Protein AF-0000000072976676 (afdb_homodimer)

Sequence (230 aa):
MLIITGIIHSIAGEVYLLRPMFEQRGNRILEHKFGRSVLRAAWHLTSVMWVILAIILYAATFQPTNLAKVVFLSVGISFTAIGVFDLVASKGKHIGWPSLLLTGIFSLAALMWNTMLIITGIIHSIAGEVYLLRPMFEQRGNRILEHKFGRSVLRAAWHLTSVMWVILAIILYAATFQPTNLAKVVFLSVGISFTAIGVFDLVASKGKHIGWPSLLLTGIFSLAALMWNT

Structure (mmCIF, N/CA/C/O backbone):
data_AF-0000000072976676-model_v1
#
loop_
_entity.id
_entity.type
_entity.pdbx_description
1 polymer 'Uncharacterized protein'
#
loop_
_atom_site.group_PDB
_atom_site.id
_atom_site.type_symbol
_atom_site.label_atom_id
_atom_site.label_alt_id
_atom_site.label_comp_id
_atom_site.label_asym_id
_atom_site.label_entity_id
_atom_site.label_seq_id
_atom_site.pdbx_PDB_ins_code
_atom_site.Cartn_x
_atom_site.Cartn_y
_atom_site.Cartn_z
_atom_site.occupancy
_atom_site.B_iso_or_equiv
_atom_site.auth_seq_id
_atom_site.auth_comp_id
_atom_site.auth_asym_id
_atom_site.auth_atom_id
_atom_site.pdbx_PDB_model_num
ATOM 1 N N . MET A 1 1 ? -8.797 -3.25 -12.836 1 97.38 1 MET A N 1
ATOM 2 C CA . MET A 1 1 ? -9.453 -2.496 -11.773 1 97.38 1 MET A CA 1
ATOM 3 C C . MET A 1 1 ? -8.43 -1.876 -10.828 1 97.38 1 MET A C 1
ATOM 5 O O . MET A 1 1 ? -8.438 -0.666 -10.602 1 97.38 1 MET A O 1
ATOM 9 N N . LEU A 1 2 ? -7.445 -2.623 -10.398 1 98.56 2 LEU A N 1
ATOM 10 C CA . LEU A 1 2 ? -6.469 -2.135 -9.43 1 98.56 2 LEU A CA 1
ATOM 11 C C . LEU A 1 2 ? -5.527 -1.122 -10.07 1 98.56 2 LEU A C 1
ATOM 13 O O . LEU A 1 2 ? -5.078 -0.18 -9.414 1 98.56 2 LEU A O 1
ATOM 17 N N . ILE A 1 3 ? -5.258 -1.281 -11.367 1 98.62 3 ILE A N 1
ATOM 18 C CA . ILE A 1 3 ? -4.391 -0.331 -12.055 1 98.62 3 ILE A CA 1
ATOM 19 C C . ILE A 1 3 ? -5.086 1.027 -12.148 1 98.62 3 ILE A C 1
ATOM 21 O O . ILE A 1 3 ? -4.5 2.055 -11.789 1 98.62 3 ILE A O 1
ATOM 25 N N . ILE A 1 4 ? -6.32 1.068 -12.562 1 98.38 4 ILE A N 1
ATOM 26 C CA . ILE A 1 4 ? -7.086 2.305 -12.68 1 98.38 4 ILE A CA 1
ATOM 27 C C . ILE A 1 4 ? -7.266 2.938 -11.305 1 98.38 4 ILE A C 1
ATOM 29 O O . ILE A 1 4 ? -7.07 4.145 -11.133 1 98.38 4 ILE A O 1
ATOM 33 N N . THR A 1 5 ? -7.637 2.137 -10.312 1 98.44 5 THR A N 1
ATOM 34 C CA . THR A 1 5 ? -7.797 2.607 -8.945 1 98.44 5 THR A CA 1
ATOM 35 C C . THR A 1 5 ? -6.496 3.223 -8.43 1 98.44 5 THR A C 1
ATOM 37 O O . THR A 1 5 ? -6.516 4.262 -7.77 1 98.44 5 THR A O 1
ATOM 40 N N . GLY A 1 6 ? -5.402 2.535 -8.703 1 98.62 6 GLY A N 1
ATOM 41 C CA . GLY A 1 6 ? -4.109 3.049 -8.281 1 98.62 6 GLY A CA 1
ATOM 42 C C . GLY A 1 6 ? -3.762 4.383 -8.914 1 98.62 6 GLY A C 1
ATOM 43 O O . GLY A 1 6 ? -3.232 5.273 -8.242 1 98.62 6 GLY A O 1
ATOM 44 N N . ILE A 1 7 ? -4.02 4.516 -10.164 1 98.62 7 ILE A N 1
ATOM 45 C CA . ILE A 1 7 ? -3.74 5.758 -10.875 1 98.62 7 ILE A CA 1
ATOM 46 C C . ILE A 1 7 ? -4.586 6.891 -10.289 1 98.62 7 ILE A C 1
ATOM 48 O O . ILE A 1 7 ? -4.07 7.969 -9.984 1 98.62 7 ILE A O 1
ATOM 52 N N . ILE A 1 8 ? -5.852 6.688 -10.086 1 98.5 8 ILE A N 1
ATOM 53 C CA . ILE A 1 8 ? -6.754 7.691 -9.531 1 98.5 8 ILE A CA 1
ATOM 54 C C . ILE A 1 8 ? -6.336 8.031 -8.102 1 98.5 8 ILE A C 1
ATOM 56 O O . ILE A 1 8 ? -6.25 9.203 -7.734 1 98.5 8 ILE A O 1
ATOM 60 N N . HIS A 1 9 ? -6.082 7.043 -7.328 1 98.62 9 HIS A N 1
ATOM 61 C CA . HIS A 1 9 ? -5.652 7.246 -5.949 1 98.62 9 HIS A CA 1
ATOM 62 C C . HIS A 1 9 ? -4.398 8.109 -5.887 1 98.62 9 HIS A C 1
ATOM 64 O O . HIS A 1 9 ? -4.336 9.062 -5.105 1 98.62 9 HIS A O 1
ATOM 70 N N . SER A 1 10 ? -3.436 7.746 -6.762 1 98.81 10 SER A N 1
ATOM 71 C CA . SER A 1 10 ? -2.17 8.477 -6.766 1 98.81 10 SER A CA 1
ATOM 72 C C . SER A 1 10 ? -2.369 9.93 -7.184 1 98.81 10 SER A C 1
ATOM 74 O O . SER A 1 10 ? -1.928 10.844 -6.488 1 98.81 10 SER A O 1
ATOM 76 N N . ILE A 1 11 ? -3.051 10.164 -8.234 1 98.69 11 ILE A N 1
ATOM 77 C CA . ILE A 1 11 ? -3.195 11.5 -8.797 1 98.69 11 ILE A CA 1
ATOM 78 C C . ILE A 1 11 ? -4.16 12.32 -7.941 1 98.69 11 ILE A C 1
ATOM 80 O O . ILE A 1 11 ? -3.826 13.422 -7.504 1 98.69 11 ILE A O 1
ATOM 84 N N . ALA A 1 12 ? -5.379 11.852 -7.68 1 98.12 12 ALA A N 1
ATOM 85 C CA . ALA A 1 12 ? -6.383 12.578 -6.906 1 98.12 12 ALA A CA 1
ATOM 86 C C . ALA A 1 12 ? -5.895 12.852 -5.488 1 98.12 12 ALA A C 1
ATOM 88 O O . ALA A 1 12 ? -6.094 13.945 -4.953 1 98.12 12 ALA A O 1
ATOM 89 N N . GLY A 1 13 ? -5.289 11.852 -4.875 1 98.12 13 GLY A N 1
ATOM 90 C CA . GLY A 1 13 ? -4.758 12.047 -3.535 1 98.12 13 GLY A CA 1
ATOM 91 C C . GLY A 1 13 ? -3.662 13.102 -3.479 1 98.12 13 GLY A C 1
ATOM 92 O O . GLY A 1 13 ? -3.592 13.875 -2.525 1 98.12 13 GLY A O 1
ATOM 93 N N . GLU A 1 14 ? -2.771 13.07 -4.527 1 98.69 14 GLU A N 1
ATOM 94 C CA . GLU A 1 14 ? -1.727 14.086 -4.598 1 98.69 14 GLU A CA 1
ATOM 95 C C . GLU A 1 14 ? -2.324 15.484 -4.742 1 98.69 14 GLU A C 1
ATOM 97 O O . GLU A 1 14 ? -1.938 16.406 -4.027 1 98.69 14 GLU A O 1
ATOM 102 N N . VAL A 1 15 ? -3.293 15.656 -5.559 1 98.44 15 VAL A N 1
ATOM 103 C CA . VAL A 1 15 ? -3.807 16.953 -5.973 1 98.44 15 VAL A CA 1
ATOM 104 C C . VAL A 1 15 ? -4.785 17.484 -4.926 1 98.44 15 VAL A C 1
ATOM 106 O O . VAL A 1 15 ? -4.793 18.672 -4.617 1 98.44 15 VAL A O 1
ATOM 109 N N . TYR A 1 16 ? -5.574 16.656 -4.359 1 97.44 16 TYR A N 1
ATOM 110 C CA . TYR A 1 16 ? -6.688 17.156 -3.555 1 97.44 16 TYR A CA 1
ATOM 111 C C . TYR A 1 16 ? -6.426 16.938 -2.068 1 97.44 16 TYR A C 1
ATOM 113 O O . TYR A 1 16 ? -7.105 17.516 -1.22 1 97.44 16 TYR A O 1
ATOM 121 N N . LEU A 1 17 ? -5.469 16.203 -1.689 1 98.25 17 LEU A N 1
ATOM 122 C CA . LEU A 1 17 ? -5.242 15.891 -0.281 1 98.25 17 LEU A CA 1
ATOM 123 C C . LEU A 1 17 ? -3.844 16.312 0.153 1 98.25 17 LEU A C 1
ATOM 125 O O . LEU A 1 17 ? -3.695 17.188 1.022 1 98.25 17 LEU A O 1
ATOM 129 N N . LEU A 1 18 ? -2.812 15.844 -0.55 1 98.56 18 LEU A N 1
ATOM 130 C CA . LEU A 1 18 ? -1.449 16.031 -0.065 1 98.56 18 LEU A CA 1
ATOM 131 C C . LEU A 1 18 ? -0.964 17.453 -0.331 1 98.56 18 LEU A C 1
ATOM 133 O O . LEU A 1 18 ? -0.534 18.141 0.591 1 98.56 18 LEU A O 1
ATOM 137 N N . ARG A 1 19 ? -1.091 17.891 -1.521 1 98.38 19 ARG A N 1
ATOM 138 C CA . ARG A 1 19 ? -0.55 19.188 -1.88 1 98.38 19 ARG A CA 1
ATOM 139 C C . ARG A 1 19 ? -1.209 20.297 -1.064 1 98.38 19 ARG A C 1
ATOM 141 O O . ARG A 1 19 ? -0.523 21.094 -0.415 1 98.38 19 ARG A O 1
ATOM 148 N N . PRO A 1 20 ? -2.525 20.359 -1.021 1 97.62 20 PRO A N 1
ATOM 149 C CA . PRO A 1 20 ? -3.125 21.406 -0.186 1 97.62 20 PRO A CA 1
ATOM 150 C C . PRO A 1 20 ? -2.764 21.266 1.291 1 97.62 20 PRO A C 1
ATOM 152 O O . PRO A 1 20 ? -2.623 22.266 1.997 1 97.62 20 PRO A O 1
ATOM 155 N N . MET A 1 21 ? -2.605 20.078 1.729 1 97.69 21 MET A N 1
ATOM 156 C CA . MET A 1 21 ? -2.215 19.812 3.113 1 97.69 21 MET A CA 1
ATOM 157 C C . MET A 1 21 ? -0.811 20.344 3.387 1 97.69 21 MET A C 1
ATOM 159 O O . MET A 1 21 ? -0.575 21 4.406 1 97.69 21 MET A O 1
ATOM 163 N N . PHE A 1 22 ? 0.124 20.156 2.475 1 97.69 22 PHE A N 1
ATOM 164 C CA . PHE A 1 22 ? 1.527 20.5 2.654 1 97.69 22 PHE A CA 1
ATOM 165 C C . PHE A 1 22 ? 1.729 22 2.51 1 97.69 22 PHE A C 1
ATOM 167 O O . PHE A 1 22 ? 2.744 22.547 2.955 1 97.69 22 PHE A O 1
ATOM 174 N N . GLU A 1 23 ? 0.828 22.656 1.93 1 95.94 23 GLU A N 1
ATOM 175 C CA . GLU A 1 23 ? 0.948 24.094 1.679 1 95.94 23 GLU A CA 1
ATOM 176 C C . GLU A 1 23 ? 0.567 24.906 2.914 1 95.94 23 GLU A C 1
ATOM 178 O O . GLU A 1 23 ? 0.879 26.094 3.004 1 95.94 23 GLU A O 1
ATOM 183 N N . GLN A 1 24 ? 0.05 24.328 3.805 1 94.12 24 GLN A N 1
ATOM 184 C CA . GLN A 1 24 ? -0.369 25.047 5.008 1 94.12 24 GLN A CA 1
ATOM 185 C C . GLN A 1 24 ? 0.737 25.047 6.059 1 94.12 24 GLN A C 1
ATOM 187 O O . GLN A 1 24 ? 1.547 24.125 6.117 1 94.12 24 GLN A O 1
ATOM 192 N N . ARG A 1 25 ? 0.718 26.109 6.875 1 91.69 25 ARG A N 1
ATOM 193 C CA . ARG A 1 25 ? 1.722 26.25 7.926 1 91.69 25 ARG A CA 1
ATOM 194 C C . ARG A 1 25 ? 1.115 26 9.305 1 91.69 25 ARG A C 1
ATOM 196 O O . ARG A 1 25 ? -0.096 25.797 9.422 1 91.69 25 AR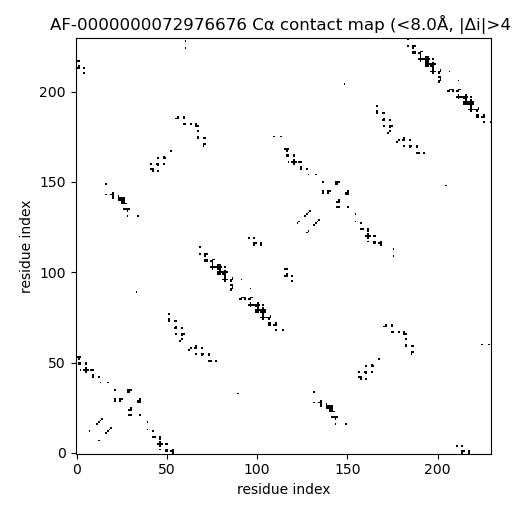G A O 1
ATOM 203 N N . GLY A 1 26 ? 2.016 25.656 10.273 1 92.19 26 GLY A N 1
ATOM 204 C CA . GLY A 1 26 ? 1.553 25.547 11.648 1 92.19 26 GLY A CA 1
ATOM 205 C C . GLY A 1 26 ? 1.58 24.125 12.172 1 92.19 26 GLY A C 1
ATOM 206 O O . GLY A 1 26 ? 1.313 23.891 13.359 1 92.19 26 GLY A O 1
ATOM 207 N N . ASN A 1 27 ? 1.822 23.188 11.352 1 94.12 27 ASN A N 1
ATOM 208 C CA . ASN A 1 27 ? 1.974 21.797 11.758 1 94.12 27 ASN A CA 1
ATOM 209 C C . ASN A 1 27 ? 3.439 21.375 11.781 1 94.12 27 ASN A C 1
ATOM 211 O O . ASN A 1 27 ? 4.098 21.344 10.742 1 94.12 27 ASN A O 1
ATOM 215 N N . ARG A 1 28 ? 3.908 21.109 12.953 1 94.56 28 ARG A N 1
ATOM 216 C CA . ARG A 1 28 ? 5.332 20.875 13.164 1 94.56 28 ARG A CA 1
ATOM 217 C C . ARG A 1 28 ? 5.824 19.703 12.328 1 94.56 28 ARG A C 1
ATOM 219 O O . ARG A 1 28 ? 6.945 19.734 11.812 1 94.56 28 ARG A O 1
ATOM 226 N N . ILE A 1 29 ? 5.074 18.656 12.195 1 95.69 29 ILE A N 1
ATOM 227 C CA . ILE A 1 29 ? 5.441 17.484 11.406 1 95.69 29 ILE A CA 1
ATOM 228 C C . ILE A 1 29 ? 5.555 17.875 9.93 1 95.69 29 ILE A C 1
ATOM 230 O O . ILE A 1 29 ? 6.535 17.531 9.266 1 95.69 29 ILE A O 1
ATOM 234 N N . LEU A 1 30 ? 4.59 18.641 9.461 1 96.44 30 LEU A N 1
ATOM 235 C CA . LEU A 1 30 ? 4.48 18.984 8.047 1 96.44 30 LEU A CA 1
ATOM 236 C C . LEU A 1 30 ? 5.406 20.141 7.688 1 96.44 30 LEU A C 1
ATOM 238 O O . LEU A 1 30 ? 5.605 20.438 6.508 1 96.44 30 LEU A O 1
ATOM 242 N N . GLU A 1 31 ? 5.969 20.766 8.609 1 96.38 31 GLU A N 1
ATOM 243 C CA . GLU A 1 31 ? 6.941 21.812 8.336 1 96.38 31 GLU A CA 1
ATOM 244 C C . GLU A 1 31 ? 8.297 21.234 7.945 1 96.38 31 GLU A C 1
ATOM 246 O O . GLU A 1 31 ? 9.109 21.906 7.316 1 96.38 31 GLU A O 1
ATOM 251 N N . HIS A 1 32 ? 8.477 20.078 8.406 1 95.56 32 HIS A N 1
ATOM 252 C CA . HIS A 1 32 ? 9.727 19.406 8.055 1 95.56 32 HIS A CA 1
ATOM 253 C C . HIS A 1 32 ? 9.594 18.641 6.746 1 95.56 32 HIS A C 1
ATOM 255 O O . HIS A 1 32 ? 8.633 17.891 6.559 1 95.56 32 HIS A O 1
ATOM 261 N N . LYS A 1 33 ? 10.586 18.828 5.887 1 95.94 33 LYS A N 1
ATOM 262 C CA . LYS A 1 33 ? 10.57 18.203 4.57 1 95.94 33 LYS A CA 1
ATOM 263 C C . LYS A 1 33 ? 10.5 16.672 4.688 1 95.94 33 LYS A C 1
ATOM 265 O O . LYS A 1 33 ? 9.844 16.016 3.885 1 95.94 33 LYS A O 1
ATOM 270 N N . PHE A 1 34 ? 11.141 16.109 5.691 1 96.94 34 PHE A N 1
ATOM 271 C CA . PHE A 1 34 ? 11.203 14.664 5.855 1 96.94 34 PHE A CA 1
ATOM 272 C C . PHE A 1 34 ? 9.812 14.086 6.105 1 96.94 34 PHE A C 1
ATOM 274 O O . PHE A 1 34 ? 9.43 13.086 5.492 1 96.94 34 PHE A O 1
ATOM 281 N N . GLY A 1 35 ? 9.086 14.672 6.973 1 96.56 35 GLY A N 1
ATOM 282 C CA . GLY A 1 35 ? 7.73 14.211 7.246 1 96.56 35 GLY A CA 1
ATOM 283 C C . GLY A 1 35 ? 6.836 14.242 6.023 1 96.56 35 GLY A C 1
ATOM 284 O O . GLY A 1 35 ? 6.102 13.281 5.766 1 96.56 35 GLY A O 1
ATOM 285 N N . ARG A 1 36 ? 6.953 15.258 5.27 1 97.44 36 ARG A N 1
ATOM 286 C CA . ARG A 1 36 ? 6.168 15.375 4.047 1 97.44 36 ARG A CA 1
ATOM 287 C C . ARG A 1 36 ? 6.555 14.297 3.041 1 97.44 36 ARG A C 1
ATOM 289 O O . ARG A 1 36 ? 5.688 13.688 2.408 1 97.44 36 ARG A O 1
ATOM 296 N N . SER A 1 37 ? 7.812 14.102 2.926 1 97.5 37 SER A N 1
ATOM 297 C CA . SER A 1 37 ? 8.312 13.133 1.955 1 97.5 37 SER A CA 1
ATOM 298 C C . SER A 1 37 ? 7.871 11.719 2.307 1 97.5 37 SER A C 1
ATOM 300 O O . SER A 1 37 ? 7.508 10.938 1.425 1 97.5 37 SER A O 1
ATOM 302 N N . VAL A 1 38 ? 7.949 11.383 3.562 1 97.94 38 VAL A N 1
ATOM 303 C CA . VAL A 1 38 ? 7.547 10.055 4.016 1 97.94 38 VAL A CA 1
ATOM 304 C C . VAL A 1 38 ? 6.059 9.852 3.756 1 97.94 38 VAL A C 1
ATOM 306 O O . VAL A 1 38 ? 5.648 8.812 3.229 1 97.94 38 VAL A O 1
ATOM 309 N N . LEU A 1 39 ? 5.266 10.844 4.086 1 98.31 39 LEU A N 1
ATOM 310 C CA . LEU A 1 39 ? 3.824 10.758 3.869 1 98.31 39 LEU A CA 1
ATOM 311 C C . LEU A 1 39 ? 3.508 10.625 2.383 1 98.31 39 LEU A C 1
ATOM 313 O O . LEU A 1 39 ? 2.689 9.789 1.991 1 98.31 39 LEU A O 1
ATOM 317 N N . ARG A 1 40 ? 4.137 11.438 1.628 1 98.5 40 ARG A N 1
ATOM 318 C CA . ARG A 1 40 ? 3.916 11.406 0.185 1 98.5 40 ARG A CA 1
ATOM 319 C C . ARG A 1 40 ? 4.332 10.07 -0.409 1 98.5 40 ARG A C 1
ATOM 321 O O . ARG A 1 40 ? 3.6 9.484 -1.211 1 98.5 40 ARG A O 1
ATOM 328 N N . ALA A 1 41 ? 5.488 9.594 -0.036 1 98.38 41 ALA A N 1
ATOM 329 C CA . ALA A 1 41 ? 5.988 8.32 -0.54 1 98.38 41 ALA A CA 1
ATOM 330 C C . ALA A 1 41 ? 5.051 7.176 -0.158 1 98.38 41 ALA A C 1
ATOM 332 O O . ALA A 1 41 ? 4.738 6.316 -0.987 1 98.38 41 ALA A O 1
ATOM 333 N N . ALA A 1 42 ? 4.582 7.148 1.062 1 98.25 42 ALA A N 1
ATOM 334 C CA . ALA A 1 42 ? 3.686 6.09 1.514 1 98.25 42 ALA A CA 1
ATOM 335 C C . ALA A 1 42 ? 2.373 6.113 0.736 1 98.25 42 ALA A C 1
ATOM 337 O O . ALA A 1 42 ? 1.81 5.062 0.423 1 98.25 42 ALA A O 1
ATOM 338 N N . TRP A 1 43 ? 1.891 7.285 0.496 1 98.62 43 TRP A N 1
ATOM 339 C CA . TRP A 1 43 ? 0.66 7.434 -0.274 1 98.62 43 TRP A CA 1
ATOM 340 C C . TRP A 1 43 ? 0.799 6.789 -1.65 1 98.62 43 TRP A C 1
ATOM 342 O O . TRP A 1 43 ? -0.051 5.996 -2.062 1 98.62 43 TRP A O 1
ATOM 352 N N . HIS A 1 44 ? 1.828 7.059 -2.359 1 98.75 44 HIS A N 1
ATOM 353 C CA . HIS A 1 44 ? 2.027 6.555 -3.715 1 98.75 44 HIS A CA 1
ATOM 354 C C . HIS A 1 44 ? 2.441 5.086 -3.703 1 98.75 44 HIS A C 1
ATOM 356 O O . HIS A 1 44 ? 2.119 4.34 -4.629 1 98.75 44 HIS A O 1
ATOM 362 N N . LEU A 1 45 ? 3.121 4.73 -2.674 1 98.69 45 LEU A N 1
ATOM 363 C CA . LEU A 1 45 ? 3.539 3.338 -2.539 1 98.69 45 LEU A CA 1
ATOM 364 C C . LEU A 1 45 ? 2.332 2.408 -2.518 1 98.69 45 LEU A C 1
ATOM 366 O O . LEU A 1 45 ? 2.379 1.309 -3.072 1 98.69 45 LEU A O 1
ATOM 370 N N . THR A 1 46 ? 1.256 2.826 -1.869 1 98.31 46 THR A N 1
ATOM 371 C CA . THR A 1 46 ? 0.027 2.039 -1.87 1 98.31 46 THR A CA 1
ATOM 372 C C . THR A 1 46 ? -0.426 1.746 -3.299 1 98.31 46 THR A C 1
ATOM 374 O O . THR A 1 46 ? -0.783 0.611 -3.621 1 98.31 46 THR A O 1
ATOM 377 N N . SER A 1 47 ? -0.367 2.664 -4.184 1 98.69 47 SER A N 1
ATOM 378 C CA . SER A 1 47 ? -0.736 2.484 -5.582 1 98.69 47 SER A CA 1
ATOM 379 C C . SER A 1 47 ?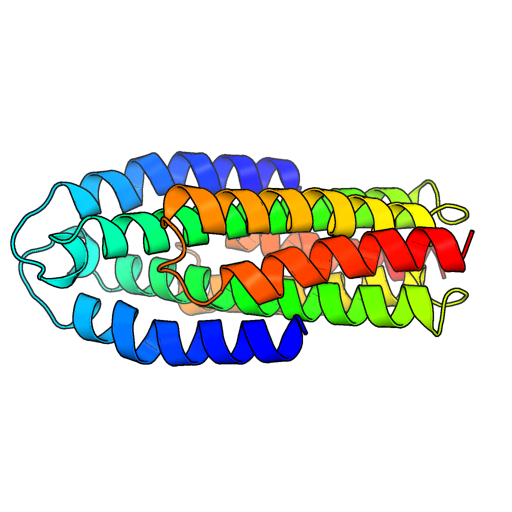 0.211 1.518 -6.285 1 98.69 47 SER A C 1
ATOM 381 O O . SER A 1 47 ? -0.223 0.69 -7.09 1 98.69 47 SER A O 1
ATOM 383 N N . VAL A 1 48 ? 1.456 1.623 -5.988 1 98.75 48 VAL A N 1
ATOM 384 C CA . VAL A 1 48 ? 2.443 0.728 -6.586 1 98.75 48 VAL A CA 1
ATOM 385 C C . VAL A 1 48 ? 2.15 -0.712 -6.168 1 98.75 48 VAL A C 1
ATOM 387 O O . VAL A 1 48 ? 2.238 -1.631 -6.988 1 98.75 48 VAL A O 1
ATOM 390 N N . MET A 1 49 ? 1.774 -0.893 -4.887 1 98.81 49 MET A N 1
ATOM 391 C CA . MET A 1 49 ? 1.435 -2.229 -4.406 1 98.81 49 MET A CA 1
ATOM 392 C C . MET A 1 49 ? 0.24 -2.793 -5.168 1 98.81 49 MET A C 1
ATOM 394 O O . MET A 1 49 ? 0.194 -3.99 -5.457 1 98.81 49 MET A O 1
ATOM 398 N N . TRP A 1 50 ? -0.711 -1.942 -5.461 1 98.88 50 TRP A N 1
ATOM 399 C CA . TRP A 1 50 ? -1.89 -2.395 -6.191 1 98.88 50 TRP A CA 1
ATOM 400 C C . TRP A 1 50 ? -1.525 -2.797 -7.617 1 98.88 50 TRP A C 1
ATOM 402 O O . TRP A 1 50 ? -2.1 -3.738 -8.172 1 98.88 50 TRP A O 1
ATOM 412 N N . VAL A 1 51 ? -0.574 -2.1 -8.203 1 98.81 51 VAL A N 1
ATOM 413 C CA . VAL A 1 51 ? -0.105 -2.473 -9.539 1 98.81 51 VAL A CA 1
ATOM 414 C C . VAL A 1 51 ? 0.586 -3.832 -9.477 1 98.81 51 VAL A C 1
ATOM 416 O O . VAL A 1 51 ? 0.379 -4.68 -10.352 1 98.81 51 VAL A O 1
ATOM 419 N N . ILE A 1 52 ? 1.416 -4.051 -8.469 1 98.94 52 ILE A N 1
ATOM 420 C CA . ILE A 1 52 ? 2.1 -5.328 -8.305 1 98.94 52 ILE A CA 1
ATOM 421 C C . ILE A 1 52 ? 1.07 -6.445 -8.156 1 98.94 52 ILE A C 1
ATOM 423 O O . ILE A 1 52 ? 1.184 -7.492 -8.797 1 98.94 52 ILE A O 1
ATOM 427 N N . LEU A 1 53 ? 0.034 -6.219 -7.379 1 98.94 53 LEU A N 1
ATOM 428 C CA . LEU A 1 53 ? -0.998 -7.23 -7.184 1 98.94 53 LEU A CA 1
ATOM 429 C C . LEU A 1 53 ? -1.773 -7.473 -8.477 1 98.94 53 LEU A C 1
ATOM 431 O O . LEU A 1 53 ? -2.184 -8.602 -8.758 1 98.94 53 LEU A O 1
ATOM 435 N N . ALA A 1 54 ? -1.999 -6.414 -9.242 1 98.88 54 ALA A N 1
ATOM 436 C CA . ALA A 1 54 ? -2.684 -6.57 -10.523 1 98.88 54 ALA A CA 1
ATOM 437 C C . ALA A 1 54 ? -1.883 -7.465 -11.469 1 98.88 54 ALA A C 1
ATOM 439 O O . ALA A 1 54 ? -2.451 -8.305 -12.164 1 98.88 54 ALA A O 1
ATOM 440 N N . ILE A 1 55 ? -0.605 -7.262 -11.523 1 98.88 55 ILE A N 1
ATOM 441 C CA . ILE A 1 55 ? 0.278 -8.07 -12.359 1 98.88 55 ILE A CA 1
ATOM 442 C C . ILE A 1 55 ? 0.218 -9.531 -11.914 1 98.88 55 ILE A C 1
ATOM 444 O O . ILE A 1 55 ? 0.105 -10.43 -12.75 1 98.88 55 ILE A O 1
ATOM 448 N N . ILE A 1 56 ? 0.223 -9.734 -10.664 1 98.88 56 ILE A N 1
ATOM 449 C CA . ILE A 1 56 ? 0.2 -11.086 -10.109 1 98.88 56 ILE A CA 1
ATOM 450 C C . ILE A 1 56 ? -1.153 -11.734 -10.391 1 98.88 56 ILE A C 1
ATOM 452 O O . ILE A 1 56 ? -1.219 -12.898 -10.789 1 98.88 56 ILE A O 1
ATOM 456 N N . LEU A 1 57 ? -2.227 -11.016 -10.242 1 98.81 57 LEU A N 1
ATOM 457 C CA . LEU A 1 57 ? -3.559 -11.531 -10.523 1 98.81 57 LEU A CA 1
ATOM 458 C C . LEU A 1 57 ? -3.693 -11.898 -12 1 98.81 57 LEU A C 1
ATOM 460 O O . LEU A 1 57 ? -4.309 -12.906 -12.344 1 98.81 57 LEU A O 1
ATOM 464 N N . TYR A 1 58 ? -3.174 -11.055 -12.82 1 98.25 58 TYR A N 1
ATOM 465 C CA . TYR A 1 58 ? -3.199 -11.336 -14.25 1 98.25 58 TYR A CA 1
ATOM 466 C C . TYR A 1 58 ? -2.5 -12.656 -14.555 1 98.25 58 TYR A C 1
ATOM 468 O O . TYR A 1 58 ? -3.029 -13.484 -15.297 1 98.25 58 TYR A O 1
ATOM 476 N N . ALA A 1 59 ? -1.365 -12.852 -14.031 1 98.31 59 ALA A N 1
ATOM 477 C CA . ALA A 1 59 ? -0.613 -14.078 -14.266 1 98.31 59 ALA A CA 1
ATOM 478 C C . ALA A 1 59 ? -1.35 -15.289 -13.688 1 98.31 59 ALA A C 1
ATOM 480 O O . ALA A 1 59 ? -1.352 -16.359 -14.289 1 98.31 59 ALA A O 1
ATOM 481 N N . ALA A 1 60 ? -1.939 -15.141 -12.539 1 98.06 60 ALA A N 1
ATOM 482 C CA . ALA A 1 60 ? -2.686 -16.234 -11.922 1 98.06 60 ALA A CA 1
ATOM 483 C C . ALA A 1 60 ? -3.82 -16.703 -12.828 1 98.06 60 ALA A C 1
ATOM 485 O O . ALA A 1 60 ? -4.148 -17.891 -12.867 1 98.06 60 ALA A O 1
ATOM 486 N N . THR A 1 61 ? -4.359 -15.797 -13.531 1 96.44 61 THR A N 1
ATOM 487 C CA . THR A 1 61 ? -5.523 -16.094 -14.359 1 96.44 61 THR A CA 1
ATOM 488 C C . THR A 1 61 ? -5.094 -16.609 -15.727 1 96.44 61 THR A C 1
ATOM 490 O O . THR A 1 61 ? -5.648 -17.578 -16.234 1 96.44 61 THR A O 1
ATOM 493 N N . PHE A 1 62 ? -4.055 -16.016 -16.312 1 96.31 62 PHE A N 1
ATOM 494 C CA . PHE A 1 62 ? -3.846 -16.234 -17.734 1 96.31 62 PHE A CA 1
ATOM 495 C C . PHE A 1 62 ? -2.535 -16.969 -17.984 1 96.31 62 PHE A C 1
ATOM 497 O O . PHE A 1 62 ? -2.314 -17.5 -19.078 1 96.31 62 PHE A O 1
ATOM 504 N N . GLN A 1 63 ? -1.667 -16.984 -17.031 1 96.88 63 GLN A N 1
ATOM 505 C CA . GLN A 1 63 ? -0.365 -17.625 -17.188 1 96.88 63 GLN A CA 1
ATOM 506 C C . GLN A 1 63 ? 0.011 -18.391 -15.93 1 96.88 63 GLN A C 1
ATOM 508 O O . GLN A 1 63 ? 1.097 -18.203 -15.375 1 96.88 63 GLN A O 1
ATOM 513 N N . PRO A 1 64 ? -0.819 -19.344 -15.5 1 94.44 64 PRO A N 1
ATOM 514 C CA . PRO A 1 64 ? -0.59 -20.031 -14.227 1 94.44 64 PRO A CA 1
ATOM 515 C C . PRO A 1 64 ? 0.726 -20.797 -14.203 1 94.44 64 PRO A C 1
ATOM 517 O O . PRO A 1 64 ? 1.331 -20.969 -13.141 1 94.44 64 PRO A O 1
ATOM 520 N N . THR A 1 65 ? 1.238 -21.297 -15.336 1 95 65 THR A N 1
ATOM 521 C CA . THR A 1 65 ? 2.471 -22.078 -15.375 1 95 65 THR A CA 1
ATOM 522 C C . THR A 1 65 ? 3.678 -21.203 -15.055 1 95 65 THR A C 1
ATOM 524 O O . THR A 1 65 ? 4.711 -21.688 -14.602 1 95 65 THR A O 1
ATOM 527 N N . ASN A 1 66 ? 3.527 -19.844 -15.242 1 97 66 ASN A N 1
ATOM 528 C CA . ASN A 1 66 ? 4.613 -18.906 -15.008 1 97 66 ASN A CA 1
ATOM 529 C C . ASN A 1 66 ? 4.363 -18.062 -13.766 1 97 66 ASN A C 1
ATOM 531 O O . ASN A 1 66 ? 5.074 -17.078 -13.516 1 97 66 ASN A O 1
ATOM 535 N N . LEU A 1 67 ? 3.406 -18.422 -12.984 1 98.31 67 LEU A N 1
ATOM 536 C CA . LEU A 1 67 ? 2.934 -17.562 -11.914 1 98.31 67 LEU A CA 1
ATOM 537 C C . LEU A 1 67 ? 4.027 -17.328 -10.875 1 98.31 67 LEU A C 1
ATOM 539 O O . LEU A 1 67 ? 4.258 -16.203 -10.445 1 98.31 67 LEU A O 1
ATOM 543 N N . ALA A 1 68 ? 4.676 -18.375 -10.453 1 98.38 68 ALA A N 1
ATOM 544 C CA . ALA A 1 68 ? 5.73 -18.219 -9.461 1 98.38 68 ALA A CA 1
ATOM 545 C C . ALA A 1 68 ? 6.816 -17.266 -9.953 1 98.38 68 ALA A C 1
ATOM 547 O O . ALA A 1 68 ? 7.273 -16.391 -9.219 1 98.38 68 ALA A O 1
ATOM 548 N N . LYS A 1 69 ? 7.203 -17.453 -11.195 1 98.31 69 LYS A N 1
ATOM 549 C CA . LYS A 1 69 ? 8.203 -16.578 -11.805 1 98.31 69 LYS A CA 1
ATOM 550 C C . LYS A 1 69 ? 7.73 -15.117 -11.797 1 98.31 69 LYS A C 1
ATOM 552 O O . LYS A 1 69 ? 8.5 -14.219 -11.461 1 98.31 69 LYS A O 1
ATOM 557 N N . VAL A 1 70 ? 6.496 -14.875 -12.133 1 98.62 70 VAL A N 1
ATOM 558 C CA . VAL A 1 70 ? 5.926 -13.531 -12.188 1 98.62 70 VAL A CA 1
ATOM 559 C C . VAL A 1 70 ? 5.902 -12.93 -10.781 1 98.62 70 VAL A C 1
ATOM 561 O O . VAL A 1 70 ? 6.215 -11.75 -10.602 1 98.62 70 VAL A O 1
ATOM 564 N N . VAL A 1 71 ? 5.562 -13.703 -9.758 1 98.88 71 VAL A N 1
ATOM 565 C CA . VAL A 1 71 ? 5.539 -13.227 -8.375 1 98.88 71 VAL A CA 1
ATOM 566 C C . VAL A 1 71 ? 6.938 -12.773 -7.965 1 98.88 71 VAL A C 1
ATOM 568 O O . VAL A 1 71 ? 7.125 -11.648 -7.504 1 98.88 71 VAL A O 1
ATOM 571 N N . PHE A 1 72 ? 7.922 -13.617 -8.164 1 98.88 72 PHE A N 1
ATOM 572 C CA . PHE A 1 72 ? 9.281 -13.305 -7.73 1 98.88 72 PHE A CA 1
ATOM 573 C C . PHE A 1 72 ? 9.82 -12.094 -8.492 1 98.88 72 PHE A C 1
ATOM 575 O O . PHE A 1 72 ? 10.445 -11.211 -7.898 1 98.88 72 PHE A O 1
ATOM 582 N N . LEU A 1 73 ? 9.562 -12.039 -9.773 1 98.75 73 LEU A N 1
ATOM 583 C CA . LEU A 1 73 ? 10.102 -10.961 -10.602 1 98.75 73 LEU A CA 1
ATOM 584 C C . LEU A 1 73 ? 9.43 -9.633 -10.273 1 98.75 73 LEU A C 1
ATOM 586 O O . LEU A 1 73 ? 10.102 -8.609 -10.148 1 98.75 73 LEU A O 1
ATOM 590 N N . SER A 1 74 ? 8.094 -9.586 -10.148 1 98.81 74 SER A N 1
ATOM 591 C CA . SER A 1 74 ? 7.371 -8.336 -9.906 1 98.81 74 SER A CA 1
ATOM 592 C C . SER A 1 74 ? 7.699 -7.773 -8.523 1 98.81 74 SER A C 1
ATOM 594 O O . SER A 1 74 ? 7.965 -6.578 -8.383 1 98.81 74 SER A O 1
ATOM 596 N N . VAL A 1 75 ? 7.707 -8.641 -7.5 1 98.88 75 VAL A N 1
ATOM 597 C CA . VAL A 1 75 ? 8.086 -8.188 -6.164 1 98.88 75 VAL A CA 1
ATOM 598 C C . VAL A 1 75 ? 9.562 -7.824 -6.141 1 98.88 75 VAL A C 1
ATOM 600 O O . VAL A 1 75 ? 9.945 -6.797 -5.574 1 98.88 75 VAL A O 1
ATOM 603 N N . GLY A 1 76 ? 10.367 -8.664 -6.738 1 98.81 76 GLY A N 1
ATOM 604 C CA . GLY A 1 76 ? 11.805 -8.445 -6.734 1 98.81 76 GLY A CA 1
ATOM 605 C C . GLY A 1 76 ? 12.203 -7.113 -7.348 1 98.81 76 GLY A C 1
ATOM 606 O O . GLY A 1 76 ? 12.898 -6.32 -6.715 1 98.81 76 GLY A O 1
ATOM 607 N N . ILE A 1 77 ? 11.773 -6.832 -8.531 1 98.81 77 ILE A N 1
ATOM 608 C CA . ILE A 1 77 ? 12.148 -5.613 -9.242 1 98.81 77 ILE A CA 1
ATOM 609 C C . ILE A 1 77 ? 11.57 -4.398 -8.516 1 98.81 77 ILE A C 1
ATOM 611 O O . ILE A 1 77 ? 12.273 -3.418 -8.273 1 98.81 77 ILE A O 1
ATOM 615 N N . SER A 1 78 ? 10.359 -4.434 -8.156 1 98.94 78 SER A N 1
ATOM 616 C CA . SER A 1 78 ? 9.703 -3.279 -7.559 1 98.94 78 SER A CA 1
ATOM 617 C C . SER A 1 78 ? 10.297 -2.943 -6.195 1 98.94 78 SER A C 1
ATOM 619 O O . SER A 1 78 ? 10.602 -1.782 -5.918 1 98.94 78 SER A O 1
ATOM 621 N N . PHE A 1 79 ? 10.523 -3.971 -5.363 1 98.94 79 PHE A N 1
ATOM 622 C CA . PHE A 1 79 ? 11.008 -3.686 -4.02 1 98.94 79 PHE A CA 1
ATOM 623 C C . PHE A 1 79 ? 12.484 -3.312 -4.051 1 98.94 79 PHE A C 1
ATOM 625 O O . PHE A 1 79 ? 12.953 -2.551 -3.201 1 98.94 79 PHE A O 1
ATOM 632 N N . THR A 1 80 ? 13.25 -3.832 -4.996 1 98.94 80 THR A N 1
ATOM 633 C CA . THR A 1 80 ? 14.609 -3.33 -5.18 1 98.94 80 THR A CA 1
ATOM 634 C C . THR A 1 80 ? 14.594 -1.848 -5.535 1 98.94 80 THR A C 1
ATOM 636 O O . THR A 1 80 ? 15.305 -1.048 -4.922 1 98.94 80 THR A O 1
ATOM 639 N N . ALA A 1 81 ? 13.758 -1.443 -6.504 1 98.88 81 ALA A N 1
ATOM 640 C CA . ALA A 1 81 ? 13.648 -0.044 -6.906 1 98.88 81 ALA A CA 1
ATOM 641 C C . ALA A 1 81 ? 13.148 0.821 -5.75 1 98.88 81 ALA A C 1
ATOM 643 O O . ALA A 1 81 ? 13.672 1.913 -5.516 1 98.88 81 ALA A O 1
ATOM 644 N N . ILE A 1 82 ? 12.203 0.374 -5.02 1 98.88 82 ILE A N 1
ATOM 645 C CA . ILE A 1 82 ? 11.617 1.1 -3.896 1 98.88 82 ILE A CA 1
ATOM 646 C C . ILE A 1 82 ? 12.672 1.285 -2.803 1 98.88 82 ILE A C 1
ATOM 648 O O . ILE A 1 82 ? 12.789 2.369 -2.23 1 98.88 82 ILE A O 1
ATOM 652 N N . GLY A 1 83 ? 13.352 0.164 -2.484 1 98.81 83 GLY A N 1
ATOM 653 C CA . GLY A 1 83 ? 14.398 0.251 -1.485 1 98.81 83 GLY A CA 1
ATOM 654 C C . GLY A 1 83 ? 15.5 1.225 -1.861 1 98.81 83 GLY A C 1
ATOM 655 O O . GLY A 1 83 ? 15.953 2.01 -1.026 1 98.81 83 GLY A O 1
ATOM 656 N N . VAL A 1 84 ? 15.93 1.188 -3.119 1 98.88 84 VAL A N 1
ATOM 657 C CA . VAL A 1 84 ? 16.953 2.107 -3.605 1 98.88 84 VAL A CA 1
ATOM 658 C C . VAL A 1 84 ? 16.422 3.539 -3.562 1 98.88 84 VAL A C 1
ATOM 660 O O . VAL A 1 84 ? 17.125 4.453 -3.127 1 98.88 84 VAL A O 1
ATOM 663 N N . PHE A 1 85 ? 15.266 3.75 -4.051 1 98.81 85 PHE A N 1
ATOM 664 C CA . PHE A 1 85 ? 14.641 5.07 -4 1 98.81 85 PHE A CA 1
ATOM 665 C C . PHE A 1 85 ? 14.609 5.598 -2.572 1 98.81 85 PHE A C 1
ATOM 667 O O . PHE A 1 85 ? 14.953 6.754 -2.324 1 98.81 85 PHE A O 1
ATOM 674 N N . ASP A 1 86 ? 14.133 4.781 -1.653 1 98.69 86 ASP A N 1
ATOM 675 C CA . ASP A 1 86 ? 14.055 5.172 -0.249 1 98.69 86 ASP A CA 1
ATOM 676 C C . ASP A 1 86 ? 15.43 5.539 0.299 1 98.69 86 ASP A C 1
ATOM 678 O O . ASP A 1 86 ? 15.578 6.555 0.981 1 98.69 86 ASP A O 1
ATOM 682 N N . LEU A 1 87 ? 16.406 4.719 0.009 1 98.69 87 LEU A N 1
ATOM 683 C CA . LEU A 1 87 ? 17.781 4.961 0.443 1 98.69 87 LEU A CA 1
ATOM 684 C C . LEU A 1 87 ? 18.281 6.297 -0.087 1 98.69 87 LEU A C 1
ATOM 686 O O . LEU A 1 87 ? 18.812 7.113 0.675 1 98.69 87 LEU A O 1
ATOM 690 N N . VAL A 1 88 ? 18.125 6.555 -1.315 1 98.56 88 VAL A N 1
ATOM 691 C CA . VAL A 1 88 ? 18.672 7.73 -1.977 1 98.56 88 VAL A CA 1
ATOM 692 C C . VAL A 1 88 ? 17.875 8.977 -1.577 1 98.56 88 VAL A C 1
ATOM 694 O O . VAL A 1 88 ? 18.453 9.977 -1.146 1 98.56 88 VAL A O 1
ATOM 697 N N . ALA A 1 89 ? 16.578 8.938 -1.617 1 97.75 89 ALA A N 1
ATOM 698 C CA . ALA A 1 89 ? 15.719 10.078 -1.343 1 97.75 89 ALA A CA 1
ATOM 699 C C . ALA A 1 89 ? 15.828 10.516 0.115 1 97.75 89 ALA A C 1
ATOM 701 O O . ALA A 1 89 ? 15.703 11.703 0.426 1 97.75 89 ALA A O 1
ATOM 702 N N . SER A 1 90 ? 16.062 9.586 1.021 1 98 90 SER A N 1
ATOM 703 C CA . SER A 1 90 ? 16.125 9.914 2.443 1 98 90 SER A CA 1
ATOM 704 C C . SER A 1 90 ? 17.578 10.117 2.891 1 98 90 SER A C 1
ATOM 706 O O . SER A 1 90 ? 17.828 10.445 4.051 1 98 90 SER A O 1
ATOM 708 N N . LYS A 1 91 ? 18.484 9.867 1.92 1 97.94 91 LYS A N 1
ATOM 709 C CA . LYS A 1 91 ? 19.906 9.891 2.23 1 97.94 91 LYS A CA 1
ATOM 710 C C . LYS A 1 91 ? 20.234 8.938 3.375 1 97.94 91 LYS A C 1
ATOM 712 O O . LYS A 1 91 ? 21.047 9.266 4.254 1 97.94 91 LYS A O 1
ATOM 717 N N . GLY A 1 92 ? 19.516 7.805 3.383 1 97.5 92 GLY A N 1
ATOM 718 C CA . GLY A 1 92 ? 19.781 6.75 4.348 1 97.5 92 GLY A CA 1
ATOM 719 C C . GLY A 1 92 ? 19.125 7.004 5.695 1 97.5 92 GLY A C 1
ATOM 720 O O . GLY A 1 92 ? 19.344 6.25 6.648 1 97.5 92 GLY A O 1
ATOM 721 N N . LYS A 1 93 ? 18.344 8.055 5.879 1 97.81 93 LYS A N 1
ATOM 722 C CA . LYS A 1 93 ? 17.797 8.461 7.172 1 97.81 93 LYS A CA 1
ATOM 723 C C . LYS A 1 93 ? 16.5 7.707 7.48 1 97.81 93 LYS A C 1
ATOM 725 O O . LYS A 1 93 ? 16.078 7.629 8.641 1 97.81 93 LYS A O 1
ATOM 730 N N . HIS A 1 94 ? 15.781 7.297 6.5 1 98.06 94 HIS A N 1
ATOM 731 C CA . HIS A 1 94 ? 14.586 6.5 6.738 1 98.06 94 HIS A CA 1
ATOM 732 C C . HIS A 1 94 ? 14.938 5.062 7.102 1 98.06 94 HIS A C 1
ATOM 734 O O . HIS A 1 94 ? 15.664 4.395 6.363 1 98.06 94 HIS A O 1
ATOM 740 N N . ILE A 1 95 ? 14.469 4.488 8.07 1 97.56 95 ILE A N 1
ATOM 741 C CA . ILE A 1 95 ? 14.883 3.211 8.641 1 97.56 95 ILE A CA 1
ATOM 742 C C . ILE A 1 95 ? 14.391 2.064 7.762 1 97.56 95 ILE A C 1
ATOM 744 O O . ILE A 1 95 ? 14.914 0.951 7.832 1 97.56 95 ILE A O 1
ATOM 748 N N . GLY A 1 96 ? 13.438 2.287 6.918 1 97.62 96 GLY A N 1
ATOM 749 C CA . GLY A 1 96 ? 12.766 1.228 6.18 1 97.62 96 GLY A CA 1
ATOM 750 C C . GLY A 1 96 ? 13.539 0.772 4.957 1 97.62 96 GLY A C 1
ATOM 751 O O . GLY A 1 96 ? 13.297 -0.317 4.43 1 97.62 96 GLY A O 1
ATOM 752 N N . TRP A 1 97 ? 14.547 1.506 4.5 1 98.31 97 TRP A N 1
ATOM 753 C CA . TRP A 1 97 ? 15.148 1.249 3.197 1 98.31 97 TRP A CA 1
ATOM 754 C C . TRP A 1 97 ? 15.844 -0.109 3.176 1 98.31 97 TRP A C 1
ATOM 756 O O . TRP A 1 97 ? 15.781 -0.829 2.176 1 98.31 97 TRP A O 1
ATOM 766 N N . PRO A 1 98 ? 16.484 -0.627 4.266 1 98.56 98 PRO A N 1
ATOM 767 C CA . PRO A 1 98 ? 17.156 -1.926 4.168 1 98.56 98 PRO A CA 1
ATOM 768 C C . PRO A 1 98 ? 16.172 -3.084 3.986 1 98.56 98 PRO A C 1
ATOM 770 O O . PRO A 1 98 ? 16.422 -3.975 3.168 1 98.56 98 PRO A O 1
ATOM 773 N N . SER A 1 99 ? 15.148 -3.051 4.754 1 98.62 99 SER A N 1
ATOM 774 C CA . SER A 1 99 ? 14.18 -4.137 4.676 1 98.62 99 SER A CA 1
ATOM 775 C C . SER A 1 99 ? 13.5 -4.176 3.309 1 98.62 99 SER A C 1
ATOM 777 O O . SER A 1 99 ? 13.281 -5.25 2.748 1 98.62 99 SER A O 1
ATOM 779 N N . LEU A 1 100 ? 13.172 -3.012 2.766 1 98.81 100 LEU A N 1
ATOM 780 C CA . LEU A 1 100 ? 12.555 -2.938 1.448 1 98.81 100 LEU A CA 1
ATOM 781 C C . LEU A 1 100 ? 13.5 -3.441 0.368 1 98.81 100 LEU A C 1
ATOM 783 O O . LEU A 1 100 ? 13.117 -4.258 -0.472 1 98.81 100 LEU A O 1
ATOM 787 N N . LEU A 1 101 ? 14.711 -2.967 0.461 1 98.88 101 LEU A N 1
ATOM 788 C CA . LEU A 1 101 ? 15.727 -3.355 -0.508 1 98.88 101 LEU A CA 1
ATOM 789 C C . LEU A 1 101 ? 16.016 -4.852 -0.427 1 98.88 101 LEU A C 1
ATOM 791 O O . LEU A 1 101 ? 16.062 -5.531 -1.453 1 98.88 101 LEU A O 1
ATOM 795 N N . LEU A 1 102 ? 16.156 -5.363 0.766 1 98.81 102 LEU A N 1
ATOM 796 C CA . LEU A 1 102 ? 16.484 -6.773 0.953 1 98.81 102 LEU A CA 1
ATOM 797 C C . LEU A 1 102 ? 15.32 -7.66 0.502 1 98.81 102 LEU A C 1
ATOM 799 O O . LEU A 1 102 ? 15.539 -8.758 -0.005 1 98.81 102 LEU A O 1
ATOM 803 N N . THR A 1 103 ? 14.102 -7.23 0.731 1 98.81 103 THR A N 1
ATOM 804 C CA . THR A 1 103 ? 12.961 -7.969 0.208 1 98.81 103 THR A CA 1
ATOM 805 C C . THR A 1 103 ? 13.078 -8.156 -1.302 1 98.81 103 THR A C 1
ATOM 807 O O . THR A 1 103 ? 12.859 -9.25 -1.817 1 98.81 103 THR A O 1
ATOM 810 N N . GLY A 1 104 ? 13.391 -7.031 -1.988 1 98.88 104 GLY A N 1
ATOM 811 C CA . GLY A 1 104 ? 13.555 -7.129 -3.43 1 98.88 104 GLY A CA 1
ATOM 812 C C . GLY A 1 104 ? 14.672 -8.07 -3.836 1 98.88 104 GLY A C 1
ATOM 813 O O . GLY A 1 104 ? 14.477 -8.945 -4.688 1 98.88 104 GLY A O 1
ATOM 814 N N . ILE A 1 105 ? 15.805 -7.941 -3.217 1 98.69 105 ILE A N 1
ATOM 815 C CA . ILE A 1 105 ? 16.984 -8.734 -3.541 1 98.69 105 ILE A CA 1
ATOM 816 C C . ILE A 1 105 ? 16.703 -10.211 -3.258 1 98.69 105 ILE A C 1
ATOM 818 O O . ILE A 1 105 ? 17.031 -11.078 -4.074 1 98.69 105 ILE A O 1
ATOM 822 N N . PHE A 1 106 ? 16.109 -10.539 -2.156 1 98.5 106 PHE A N 1
ATOM 823 C CA . PHE A 1 106 ? 15.836 -11.93 -1.797 1 98.5 106 PHE A CA 1
ATOM 824 C C . PHE A 1 106 ? 14.789 -12.531 -2.721 1 98.5 106 PHE A C 1
ATOM 826 O O . PHE A 1 106 ? 14.836 -13.719 -3.035 1 98.5 106 PHE A O 1
ATOM 833 N N . SER A 1 107 ? 13.828 -11.719 -3.117 1 98.62 107 SER A N 1
ATOM 834 C CA . SER A 1 107 ? 12.844 -12.211 -4.074 1 98.62 107 SER A CA 1
ATOM 835 C C . SER A 1 107 ? 13.492 -12.562 -5.406 1 98.62 107 SER A C 1
ATOM 837 O O . SER A 1 107 ? 13.195 -13.609 -5.996 1 98.62 107 SER A O 1
ATOM 839 N N . LEU A 1 108 ? 14.398 -11.75 -5.867 1 98.25 108 LEU A N 1
ATOM 840 C CA . LEU A 1 108 ? 15.109 -12.039 -7.105 1 98.25 108 LEU A CA 1
ATOM 841 C C . LEU A 1 108 ? 16 -13.266 -6.945 1 98.25 108 LEU A C 1
ATOM 843 O O . LEU A 1 108 ? 16.125 -14.078 -7.867 1 98.25 108 LEU A O 1
ATOM 847 N N . ALA A 1 109 ? 16.609 -13.398 -5.812 1 97.56 109 ALA A N 1
ATOM 848 C CA . ALA A 1 109 ? 17.438 -14.57 -5.535 1 97.56 109 ALA A CA 1
ATOM 849 C C . ALA A 1 109 ? 16.594 -15.844 -5.539 1 97.56 109 ALA A C 1
ATOM 851 O O . ALA A 1 109 ? 17.031 -16.891 -6.039 1 97.56 109 ALA A O 1
ATOM 852 N N . ALA A 1 110 ? 15.438 -15.719 -4.945 1 96.38 110 ALA A N 1
ATOM 853 C CA . ALA A 1 110 ? 14.523 -16.859 -4.918 1 96.38 110 ALA A CA 1
ATOM 854 C C . ALA A 1 110 ? 14.148 -17.297 -6.332 1 96.38 110 ALA A C 1
ATOM 856 O O . ALA A 1 110 ? 13.969 -18.484 -6.598 1 96.38 110 ALA A O 1
ATOM 857 N N . LEU A 1 111 ? 13.984 -16.328 -7.203 1 93.75 111 LEU A N 1
ATOM 858 C CA . LEU A 1 111 ? 13.711 -16.625 -8.602 1 93.75 111 LEU A CA 1
ATOM 859 C C . LEU A 1 111 ? 14.812 -17.5 -9.203 1 93.75 111 LEU A C 1
ATOM 861 O O . LEU A 1 111 ? 14.523 -18.453 -9.93 1 93.75 111 LEU A O 1
ATOM 865 N N . MET A 1 112 ? 16.031 -17.234 -8.852 1 90.06 112 MET A N 1
ATOM 866 C CA . MET A 1 112 ? 17.172 -17.953 -9.383 1 90.06 112 MET A CA 1
ATOM 867 C C . MET A 1 112 ? 17.234 -19.359 -8.812 1 90.06 112 MET A C 1
ATOM 869 O O . MET A 1 112 ? 17.703 -20.297 -9.484 1 90.06 112 MET A O 1
ATOM 873 N N . TRP A 1 113 ? 16.734 -19.531 -7.684 1 85.19 113 TRP A N 1
ATOM 874 C CA . TRP A 1 113 ? 16.797 -20.812 -6.996 1 85.19 113 TRP A CA 1
ATOM 875 C C . TRP A 1 113 ? 15.664 -21.734 -7.441 1 85.19 113 TRP A C 1
ATOM 877 O O . TRP A 1 113 ? 15.789 -22.953 -7.387 1 85.19 113 TRP A O 1
ATOM 887 N N . ASN A 1 114 ? 14.594 -21.156 -7.816 1 76.44 114 ASN A N 1
ATOM 888 C CA . ASN A 1 114 ? 13.414 -21.938 -8.172 1 76.44 114 ASN A CA 1
ATOM 889 C C . ASN A 1 114 ? 13.281 -22.094 -9.68 1 76.44 114 ASN A C 1
ATOM 891 O O . ASN A 1 114 ? 12.352 -22.75 -10.164 1 76.44 114 ASN A O 1
ATOM 895 N N . THR A 1 115 ? 14.031 -21.406 -10.453 1 63.94 115 THR A N 1
ATOM 896 C CA . THR A 1 115 ? 14.109 -21.672 -11.891 1 63.94 115 THR A CA 1
ATOM 897 C C . THR A 1 115 ? 15.328 -22.516 -12.219 1 63.94 115 THR A C 1
ATOM 899 O O . THR A 1 115 ? 16.344 -22.469 -11.516 1 63.94 115 THR A O 1
ATOM 902 N N . MET B 1 1 ? 10.109 -10.891 6.453 1 97.5 1 MET B N 1
ATOM 903 C CA . MET B 1 1 ? 10.625 -9.531 6.367 1 97.5 1 MET B CA 1
ATOM 904 C C . MET B 1 1 ? 9.5 -8.523 6.172 1 97.5 1 MET B C 1
ATOM 906 O O . MET B 1 1 ? 9.367 -7.57 6.941 1 97.5 1 MET B O 1
ATOM 910 N N . LEU B 1 2 ? 8.578 -8.797 5.277 1 98.56 2 LEU B N 1
ATOM 911 C CA . LEU B 1 2 ? 7.512 -7.852 4.965 1 98.56 2 LEU B CA 1
ATOM 912 C C . LEU B 1 2 ? 6.496 -7.781 6.102 1 98.56 2 LEU B C 1
ATOM 914 O O . LEU B 1 2 ? 5.926 -6.723 6.363 1 98.56 2 LEU B O 1
ATOM 918 N N . ILE B 1 3 ? 6.312 -8.883 6.809 1 98.62 3 ILE B N 1
ATOM 919 C CA . ILE B 1 3 ? 5.383 -8.883 7.93 1 98.62 3 ILE B CA 1
ATOM 920 C C . ILE B 1 3 ? 5.93 -8 9.055 1 98.62 3 ILE B C 1
ATOM 922 O O . ILE B 1 3 ? 5.223 -7.133 9.57 1 98.62 3 ILE B O 1
ATOM 926 N N . ILE B 1 4 ? 7.172 -8.156 9.414 1 98.38 4 ILE B N 1
ATOM 927 C CA . ILE B 1 4 ? 7.805 -7.371 10.469 1 98.38 4 ILE B CA 1
ATOM 928 C C . ILE B 1 4 ? 7.852 -5.902 10.055 1 98.38 4 ILE B C 1
ATOM 930 O O . ILE B 1 4 ? 7.523 -5.016 10.852 1 98.38 4 ILE B O 1
ATOM 934 N N . THR B 1 5 ? 8.25 -5.629 8.828 1 98.44 5 THR B N 1
ATOM 935 C CA . THR B 1 5 ? 8.297 -4.27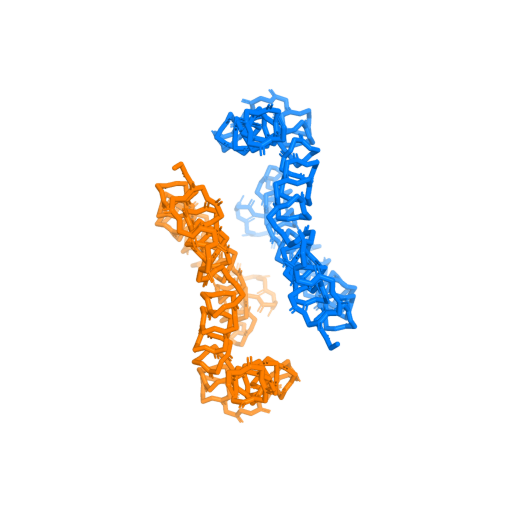3 8.297 1 98.44 5 THR B CA 1
ATOM 936 C C . THR B 1 5 ? 6.914 -3.619 8.367 1 98.44 5 THR B C 1
ATOM 938 O O . THR B 1 5 ? 6.793 -2.447 8.727 1 98.44 5 THR B O 1
ATOM 941 N N . GLY B 1 6 ? 5.918 -4.387 7.969 1 98.62 6 GLY B N 1
ATOM 942 C CA . GLY B 1 6 ? 4.559 -3.867 8.023 1 98.62 6 GLY B CA 1
ATOM 943 C C . GLY B 1 6 ? 4.105 -3.523 9.43 1 98.62 6 GLY B C 1
ATOM 944 O O . GLY B 1 6 ? 3.455 -2.5 9.641 1 98.62 6 GLY B O 1
ATOM 945 N N . ILE B 1 7 ? 4.41 -4.352 10.352 1 98.62 7 ILE B N 1
ATOM 946 C CA . ILE B 1 7 ? 4.035 -4.121 11.742 1 98.62 7 ILE B CA 1
ATOM 947 C C . ILE B 1 7 ? 4.73 -2.861 12.258 1 98.62 7 ILE B C 1
ATOM 949 O O . ILE B 1 7 ? 4.09 -1.992 12.852 1 98.62 7 ILE B O 1
ATOM 953 N N . ILE B 1 8 ? 5.996 -2.709 12.039 1 98.44 8 ILE B N 1
ATOM 954 C CA . ILE B 1 8 ? 6.758 -1.548 12.477 1 98.44 8 ILE B CA 1
ATOM 955 C C . ILE B 1 8 ? 6.234 -0.292 11.781 1 98.44 8 ILE B C 1
ATOM 957 O O . ILE B 1 8 ? 6.012 0.734 12.43 1 98.44 8 ILE B O 1
ATOM 961 N N . HIS B 1 9 ? 6.055 -0.362 10.508 1 98.62 9 HIS B N 1
ATOM 962 C CA . HIS B 1 9 ? 5.531 0.764 9.742 1 98.62 9 HIS B CA 1
ATOM 963 C C . HIS B 1 9 ? 4.195 1.239 10.305 1 98.62 9 HIS B C 1
ATOM 965 O O . HIS B 1 9 ? 3.994 2.438 10.508 1 98.62 9 HIS B O 1
ATOM 971 N N . SER B 1 10 ? 3.309 0.239 10.555 1 98.75 10 SER B N 1
ATOM 972 C CA . SER B 1 10 ? 1.978 0.571 11.055 1 98.75 10 SER B CA 1
ATOM 973 C C . SER B 1 10 ? 2.047 1.205 12.438 1 98.75 10 SER B C 1
ATOM 975 O O . SER B 1 10 ? 1.475 2.273 12.672 1 98.75 10 SER B O 1
ATOM 977 N N . ILE B 1 11 ? 2.756 0.624 13.336 1 98.62 11 ILE B N 1
ATOM 978 C CA . ILE B 1 11 ? 2.791 1.073 14.719 1 98.62 11 ILE B CA 1
ATOM 979 C C . ILE B 1 11 ? 3.615 2.355 14.828 1 98.62 11 ILE B C 1
ATOM 981 O O . ILE B 1 11 ? 3.143 3.363 15.359 1 98.62 11 ILE B O 1
ATOM 985 N N . ALA B 1 12 ? 4.859 2.369 14.359 1 98.12 12 ALA B N 1
ATOM 986 C CA . ALA B 1 12 ? 5.738 3.533 14.461 1 98.12 12 ALA B CA 1
ATOM 987 C C . ALA B 1 12 ? 5.152 4.727 13.711 1 98.12 12 ALA B C 1
ATOM 989 O O . ALA B 1 12 ? 5.207 5.859 14.195 1 98.12 12 ALA B O 1
ATOM 990 N N . GLY B 1 13 ? 4.633 4.477 12.531 1 98.19 13 GLY B N 1
ATOM 991 C CA . GLY B 1 13 ? 4.016 5.555 11.773 1 98.19 13 GLY B CA 1
ATOM 992 C C . GLY B 1 13 ? 2.818 6.164 12.477 1 98.19 13 GLY B C 1
ATOM 993 O O . GLY B 1 13 ? 2.625 7.383 12.438 1 98.19 13 GLY B O 1
ATOM 994 N N . GLU B 1 14 ? 1.979 5.262 13.086 1 98.69 14 GLU B N 1
ATOM 995 C CA . GLU B 1 14 ? 0.836 5.758 13.844 1 98.69 14 GLU B CA 1
ATOM 996 C C . GLU B 1 14 ? 1.286 6.609 15.031 1 98.69 14 GLU B C 1
ATOM 998 O O . GLU B 1 14 ? 0.774 7.715 15.242 1 98.69 14 GLU B O 1
ATOM 1003 N N . VAL B 1 15 ? 2.266 6.207 15.742 1 98.44 15 VAL B N 1
ATOM 1004 C CA . VAL B 1 15 ? 2.656 6.785 17.016 1 98.44 15 VAL B CA 1
ATOM 1005 C C . VAL B 1 15 ? 3.521 8.023 16.781 1 98.44 15 VAL B C 1
ATOM 1007 O O . VAL B 1 15 ? 3.385 9.031 17.484 1 98.44 15 VAL B O 1
ATOM 1010 N N . TYR B 1 16 ? 4.371 8 15.844 1 97.5 16 TYR B N 1
ATOM 1011 C CA . TYR B 1 16 ? 5.387 9.047 15.742 1 97.5 16 TYR B CA 1
ATOM 1012 C C . TYR B 1 16 ? 5.082 10 14.594 1 97.5 16 TYR B C 1
ATOM 1014 O O . TYR B 1 16 ? 5.652 11.086 14.508 1 97.5 16 TYR B O 1
ATOM 1022 N N . LEU B 1 17 ? 4.188 9.711 13.734 1 98.25 17 LEU B N 1
ATOM 1023 C CA . LEU B 1 17 ? 3.934 10.555 12.57 1 98.25 17 LEU B CA 1
ATOM 1024 C C . LEU B 1 17 ? 2.479 11.008 12.539 1 98.25 17 LEU B C 1
ATOM 1026 O O . LEU B 1 17 ? 2.197 12.203 12.609 1 98.25 17 LEU B O 1
ATOM 1030 N N . LEU B 1 18 ? 1.539 10.07 12.602 1 98.5 18 LEU B N 1
ATOM 1031 C CA . LEU B 1 18 ? 0.142 10.414 12.359 1 98.5 18 LEU B CA 1
ATOM 1032 C C . LEU B 1 18 ? -0.48 11.078 13.578 1 98.5 18 LEU B C 1
ATOM 1034 O O . LEU B 1 18 ? -1.021 12.18 13.484 1 98.5 18 LEU B O 1
ATOM 1038 N N . ARG B 1 19 ? -0.354 10.5 14.703 1 98.38 19 ARG B N 1
ATOM 1039 C CA . ARG B 1 19 ? -1.014 11.016 15.891 1 98.38 19 ARG B CA 1
ATOM 1040 C C . ARG B 1 19 ? -0.513 12.414 16.234 1 98.38 19 ARG B C 1
ATOM 1042 O O . ARG B 1 19 ? -1.308 13.352 16.359 1 98.38 19 ARG B O 1
ATOM 1049 N N . PRO B 1 20 ? 0.793 12.602 16.297 1 97.62 20 PRO B N 1
ATOM 1050 C CA . PRO B 1 20 ? 1.24 13.969 16.578 1 97.62 20 PRO B CA 1
ATOM 1051 C C . PRO B 1 20 ? 0.824 14.953 15.484 1 97.62 20 PRO B C 1
ATOM 1053 O O . PRO B 1 20 ? 0.545 16.125 15.773 1 97.62 20 PRO B O 1
ATOM 1056 N N . MET B 1 21 ? 0.767 14.492 14.297 1 97.75 21 MET B N 1
ATOM 1057 C CA . MET B 1 21 ? 0.337 15.344 13.188 1 97.75 21 MET B CA 1
ATOM 1058 C C . MET B 1 21 ? -1.126 15.742 13.344 1 97.75 21 MET B C 1
ATOM 1060 O O . MET B 1 21 ? -1.479 16.906 13.148 1 97.75 21 MET B O 1
ATOM 1064 N N . PHE B 1 22 ? -1.987 14.844 13.75 1 97.62 22 PHE B N 1
ATOM 1065 C CA . PHE B 1 22 ? -3.426 15.062 13.836 1 97.62 22 PHE B CA 1
ATOM 1066 C C . PHE B 1 22 ? -3.775 15.898 15.055 1 97.62 22 PHE B C 1
ATOM 1068 O O . PHE B 1 22 ? -4.859 16.484 15.1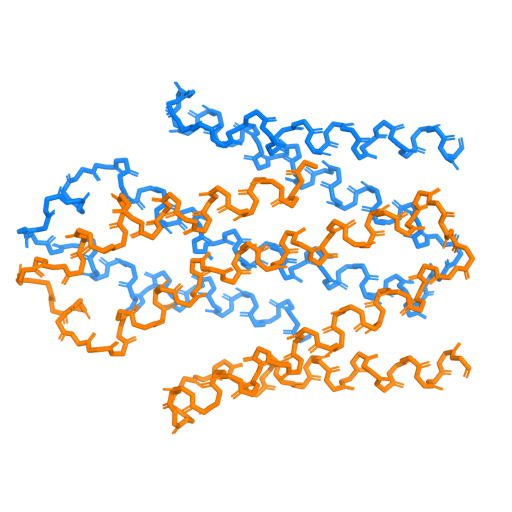25 1 97.62 22 PHE B O 1
ATOM 1075 N N . GLU B 1 23 ? -2.922 15.984 15.961 1 95.81 23 GLU B N 1
ATOM 1076 C CA . GLU B 1 23 ? -3.178 16.703 17.203 1 95.81 23 GLU B CA 1
ATOM 1077 C C . GLU B 1 23 ? -2.939 18.203 17.047 1 95.81 23 GLU B C 1
ATOM 1079 O O . GLU B 1 23 ? -3.375 19 17.875 1 95.81 23 GLU B O 1
ATOM 1084 N N . GLN B 1 24 ? -2.414 18.547 16.047 1 93.88 24 GLN B N 1
ATOM 1085 C CA . GLN B 1 24 ? -2.131 19.969 15.828 1 93.88 24 GLN B CA 1
ATOM 1086 C C . GLN B 1 24 ? -3.281 20.641 15.094 1 93.88 24 GLN B C 1
ATOM 1088 O O . GLN B 1 24 ? -3.975 20.016 14.289 1 93.88 24 GLN B O 1
ATOM 1093 N N . ARG B 1 25 ? -3.426 21.969 15.359 1 91.62 25 ARG B N 1
ATOM 1094 C CA . ARG B 1 25 ? -4.48 22.75 14.719 1 91.62 25 ARG B CA 1
ATOM 1095 C C . ARG B 1 25 ? -3.908 23.672 13.648 1 91.62 25 ARG B C 1
ATOM 1097 O O . ARG B 1 25 ? -2.689 23.75 13.469 1 91.62 25 ARG B O 1
ATOM 1104 N N . GLY B 1 26 ? -4.805 24.094 12.734 1 92.06 26 GLY B N 1
ATOM 1105 C CA . GLY B 1 26 ? -4.387 25.109 11.773 1 92.06 26 GLY B CA 1
ATOM 1106 C C . GLY B 1 26 ? -4.293 24.578 10.359 1 92.06 26 GLY B C 1
ATOM 1107 O O . GLY B 1 26 ? -4.059 25.344 9.422 1 92.06 26 GLY B O 1
ATOM 1108 N N . ASN B 1 27 ? -4.402 23.344 10.188 1 94.12 27 ASN B N 1
ATOM 1109 C CA . ASN B 1 27 ? -4.434 22.734 8.859 1 94.12 27 ASN B CA 1
ATOM 1110 C C . ASN B 1 27 ? -5.852 22.328 8.461 1 94.12 27 ASN B C 1
ATOM 1112 O O . ASN B 1 27 ? -6.445 21.438 9.078 1 94.12 27 ASN B O 1
ATOM 1116 N N . ARG B 1 28 ? -6.355 23 7.484 1 94.56 28 ARG B N 1
ATOM 1117 C CA . ARG B 1 28 ? -7.758 22.859 7.105 1 94.56 28 ARG B CA 1
ATOM 1118 C C . ARG B 1 28 ? -8.078 21.406 6.73 1 94.56 28 ARG B C 1
ATOM 1120 O O . ARG B 1 28 ? -9.164 20.906 7.039 1 94.56 28 ARG B O 1
ATOM 1127 N N . ILE B 1 29 ? -7.219 20.719 6.043 1 95.5 29 ILE B N 1
ATOM 1128 C CA . ILE B 1 29 ? -7.422 19.328 5.645 1 95.5 29 ILE B CA 1
ATOM 1129 C C . ILE B 1 29 ? -7.5 18.438 6.887 1 95.5 29 ILE B C 1
ATOM 1131 O O . ILE B 1 29 ? -8.406 17.609 7.008 1 95.5 29 ILE B O 1
ATOM 1135 N N . LEU B 1 30 ? -6.598 18.672 7.832 1 96.38 30 LEU B N 1
ATOM 1136 C CA . LEU B 1 30 ? -6.453 17.812 9 1 96.38 30 LEU B CA 1
ATOM 1137 C C . LEU B 1 30 ? -7.473 18.188 10.078 1 96.38 30 LEU B C 1
ATOM 1139 O O . LEU B 1 30 ? -7.641 17.453 11.055 1 96.38 30 LEU B O 1
ATOM 1143 N N . GLU B 1 31 ? -8.141 19.234 9.938 1 96.25 31 GLU B N 1
ATOM 1144 C CA . GLU B 1 31 ? -9.203 19.594 10.875 1 96.25 31 GLU B CA 1
ATOM 1145 C C . GLU B 1 31 ? -10.469 18.797 10.609 1 96.25 31 GLU B C 1
ATOM 1147 O O . GLU B 1 31 ? -11.32 18.672 11.492 1 96.25 31 GLU B O 1
ATOM 1152 N N . HIS B 1 32 ? -10.547 18.406 9.422 1 95.56 32 HIS B N 1
ATOM 1153 C CA . HIS B 1 32 ? -11.695 17.578 9.07 1 95.56 32 HIS B CA 1
ATOM 1154 C C . HIS B 1 32 ? -11.43 16.109 9.352 1 95.56 32 HIS B C 1
ATOM 1156 O O . HIS B 1 32 ? -10.383 15.578 8.969 1 95.56 32 HIS B O 1
ATOM 1162 N N . LYS B 1 33 ? -12.406 15.469 10.016 1 95.88 33 LYS B N 1
ATOM 1163 C CA . LYS B 1 33 ? -12.273 14.062 10.391 1 95.88 33 LYS B CA 1
ATOM 1164 C C . LYS B 1 33 ? -12.039 13.18 9.164 1 95.88 33 LYS B C 1
ATOM 1166 O O . LYS B 1 33 ? -11.281 12.211 9.227 1 95.88 33 LYS B O 1
ATOM 1171 N N . PHE B 1 34 ? -12.641 13.484 8.062 1 96.88 34 PHE B N 1
ATOM 1172 C CA . PHE B 1 34 ? -12.562 12.672 6.855 1 96.88 34 PHE B CA 1
ATOM 1173 C C . PHE B 1 34 ? -11.133 12.633 6.324 1 96.88 34 PHE B C 1
ATOM 1175 O O . PHE B 1 34 ? -10.609 11.562 6.004 1 96.88 34 PHE B O 1
ATOM 1182 N N . GLY B 1 35 ? -10.523 13.75 6.23 1 96.56 35 GLY B N 1
ATOM 1183 C CA . GLY B 1 35 ? -9.141 13.805 5.773 1 96.56 35 GLY B CA 1
ATOM 1184 C C . GLY B 1 35 ? -8.195 12.992 6.633 1 96.56 35 GLY B C 1
ATOM 1185 O O . GLY B 1 35 ? -7.348 12.258 6.113 1 96.56 35 GLY B O 1
ATOM 1186 N N . ARG B 1 36 ? -8.398 13.07 7.883 1 97.38 36 ARG B N 1
ATOM 1187 C CA . ARG B 1 36 ? -7.566 12.297 8.805 1 97.38 36 ARG B CA 1
ATOM 1188 C C . ARG B 1 36 ? -7.789 10.805 8.625 1 97.38 36 ARG B C 1
ATOM 1190 O O . ARG B 1 36 ? -6.832 10.023 8.617 1 97.38 36 ARG B O 1
ATOM 1197 N N . SER B 1 37 ? -9.008 10.469 8.484 1 97.5 37 SER B N 1
ATOM 1198 C CA . SER B 1 37 ? -9.352 9.055 8.359 1 97.5 37 SER B CA 1
ATOM 1199 C C . SER B 1 37 ? -8.781 8.453 7.078 1 97.5 37 SER B C 1
ATOM 1201 O O . SER B 1 37 ? -8.297 7.324 7.078 1 97.5 37 SER B O 1
ATOM 1203 N N . VAL B 1 38 ? -8.883 9.18 5.996 1 97.94 38 VAL B N 1
ATOM 1204 C CA . VAL B 1 38 ? -8.367 8.711 4.719 1 97.94 38 VAL B CA 1
ATOM 1205 C C . VAL B 1 38 ? -6.852 8.539 4.805 1 97.94 38 VAL B C 1
ATOM 1207 O O . VAL B 1 38 ? -6.312 7.512 4.383 1 97.94 38 VAL B O 1
ATOM 1210 N N . LEU B 1 39 ? -6.184 9.516 5.375 1 98.25 39 LEU B N 1
ATOM 1211 C CA . LEU B 1 39 ? -4.734 9.445 5.527 1 98.25 39 LEU B CA 1
ATOM 1212 C C . LEU B 1 39 ? -4.332 8.273 6.41 1 98.25 39 LEU B C 1
ATOM 1214 O O . LEU B 1 39 ? -3.416 7.52 6.07 1 98.25 39 LEU B O 1
ATOM 1218 N N . ARG B 1 40 ? -5.008 8.156 7.488 1 98.44 40 ARG B N 1
ATOM 1219 C CA . ARG B 1 40 ? -4.719 7.074 8.422 1 98.44 40 ARG B CA 1
ATOM 1220 C C . ARG B 1 40 ? -4.965 5.715 7.777 1 98.44 40 ARG B C 1
ATOM 1222 O O . ARG B 1 40 ? -4.141 4.809 7.895 1 98.44 40 ARG B O 1
ATOM 1229 N N . ALA B 1 41 ? -6.074 5.566 7.113 1 98.38 41 ALA B N 1
ATOM 1230 C CA . ALA B 1 41 ? -6.41 4.309 6.449 1 98.38 41 ALA B CA 1
ATOM 1231 C C . ALA B 1 41 ? -5.375 3.957 5.387 1 98.38 41 ALA B C 1
ATOM 1233 O O . ALA B 1 41 ? -4.938 2.807 5.293 1 98.38 41 ALA B O 1
ATOM 1234 N N . ALA B 1 42 ? -4.969 4.906 4.586 1 98.25 42 ALA B N 1
ATOM 1235 C CA . ALA B 1 42 ? -3.984 4.656 3.535 1 98.25 42 ALA B CA 1
ATOM 1236 C C . ALA B 1 42 ? -2.646 4.227 4.129 1 98.25 42 ALA B C 1
ATOM 1238 O O . ALA B 1 42 ? -1.96 3.367 3.568 1 98.25 42 ALA B O 1
ATOM 1239 N N . TRP B 1 43 ? -2.27 4.863 5.203 1 98.62 43 TRP B N 1
ATOM 1240 C CA . TRP B 1 43 ? -1.026 4.504 5.879 1 98.62 43 TRP B CA 1
ATOM 1241 C C . TRP B 1 43 ? -1.03 3.033 6.281 1 98.62 43 TRP B C 1
ATOM 1243 O O . TRP B 1 43 ? -0.078 2.303 6 1 98.62 43 TRP B O 1
ATOM 1253 N N . HIS B 1 44 ? -2.047 2.561 6.883 1 98.75 44 HIS B N 1
ATOM 1254 C CA . HIS B 1 44 ? -2.125 1.191 7.379 1 98.75 44 HIS B CA 1
ATOM 1255 C C . HIS B 1 44 ? -2.383 0.209 6.238 1 98.75 44 HIS B C 1
ATOM 1257 O O . HIS B 1 44 ? -1.938 -0.94 6.293 1 98.75 44 HIS B O 1
ATOM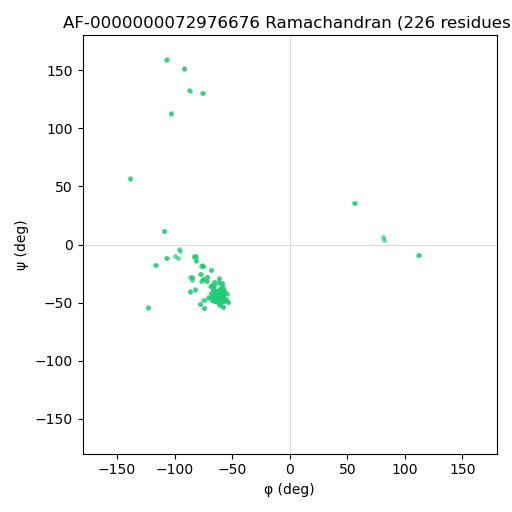 1263 N N . LEU B 1 45 ? -3.074 0.675 5.258 1 98.69 45 LEU B N 1
ATOM 1264 C CA . LEU B 1 45 ? -3.346 -0.164 4.098 1 98.69 45 LEU B CA 1
ATOM 1265 C C . LEU B 1 45 ? -2.047 -0.616 3.438 1 98.69 45 LEU B C 1
ATOM 1267 O O . LEU B 1 45 ? -1.949 -1.75 2.961 1 98.69 45 LEU B O 1
ATOM 1271 N N . THR B 1 46 ? -1.054 0.26 3.375 1 98.31 46 THR B N 1
ATOM 1272 C CA . THR B 1 46 ? 0.252 -0.116 2.846 1 98.31 46 THR B CA 1
ATOM 1273 C C . THR B 1 46 ? 0.804 -1.335 3.578 1 98.31 46 THR B C 1
ATOM 1275 O O . THR B 1 46 ? 1.295 -2.275 2.949 1 98.31 46 THR B O 1
ATOM 1278 N N . SER B 1 47 ? 0.69 -1.411 4.852 1 98.69 47 SER B N 1
ATOM 1279 C CA . SER B 1 47 ? 1.144 -2.545 5.652 1 98.69 47 SER B CA 1
ATOM 1280 C C . SER B 1 47 ? 0.343 -3.803 5.328 1 98.69 47 SER B C 1
ATOM 1282 O O . SER B 1 47 ? 0.902 -4.898 5.25 1 98.69 47 SER B O 1
ATOM 1284 N N . VAL B 1 48 ? -0.917 -3.65 5.156 1 98.75 48 VAL B N 1
ATOM 1285 C CA . VAL B 1 48 ? -1.771 -4.785 4.82 1 98.75 48 VAL B CA 1
ATOM 1286 C C . VAL B 1 48 ? -1.346 -5.371 3.475 1 98.75 48 VAL B C 1
ATOM 1288 O O . VAL B 1 48 ? -1.3 -6.59 3.309 1 98.75 48 VAL B O 1
ATOM 1291 N N . MET B 1 49 ? -1.012 -4.477 2.518 1 98.75 49 MET B N 1
ATOM 1292 C CA . MET B 1 49 ? -0.551 -4.938 1.213 1 98.75 49 MET B CA 1
ATOM 1293 C C . MET B 1 49 ? 0.729 -5.754 1.347 1 98.75 49 MET B C 1
ATOM 1295 O O . MET B 1 49 ? 0.918 -6.742 0.635 1 98.75 49 MET B O 1
ATOM 1299 N N . TRP B 1 50 ? 1.601 -5.324 2.232 1 98.88 50 TRP B N 1
ATOM 1300 C CA . TRP B 1 50 ? 2.854 -6.047 2.434 1 98.88 50 TRP B CA 1
ATOM 1301 C C . TRP B 1 50 ? 2.598 -7.422 3.041 1 98.88 50 TRP B C 1
ATOM 1303 O O . TRP B 1 50 ? 3.297 -8.391 2.723 1 98.88 50 TRP B O 1
ATOM 1313 N N . VAL B 1 51 ? 1.6 -7.504 3.895 1 98.81 51 VAL B N 1
ATOM 1314 C CA . VAL B 1 51 ? 1.236 -8.797 4.457 1 98.81 51 VAL B CA 1
ATOM 1315 C C . VAL B 1 51 ? 0.694 -9.711 3.355 1 98.81 51 VAL B C 1
ATOM 1317 O O . VAL B 1 51 ? 1.035 -10.891 3.295 1 98.81 51 VAL B O 1
ATOM 1320 N N . ILE B 1 52 ? -0.161 -9.188 2.498 1 98.94 52 ILE B N 1
ATOM 1321 C CA . ILE B 1 52 ? -0.71 -9.953 1.386 1 98.94 52 ILE B CA 1
ATOM 1322 C C . ILE B 1 52 ? 0.426 -10.461 0.499 1 98.94 52 ILE B C 1
ATOM 1324 O O . ILE B 1 52 ? 0.456 -11.641 0.13 1 98.94 52 ILE B O 1
ATOM 1328 N N . LEU B 1 53 ? 1.396 -9.617 0.211 1 98.94 53 LEU B N 1
ATOM 1329 C CA . LEU B 1 53 ? 2.521 -10.016 -0.627 1 98.94 53 LEU B CA 1
ATOM 1330 C C . LEU B 1 53 ? 3.377 -11.062 0.075 1 98.94 53 LEU B C 1
ATOM 1332 O O . LEU B 1 53 ? 3.92 -11.961 -0.571 1 98.94 53 LEU B O 1
ATOM 1336 N N . ALA B 1 54 ? 3.527 -10.922 1.391 1 98.88 54 ALA B N 1
ATOM 1337 C CA . ALA B 1 54 ? 4.285 -11.922 2.145 1 98.88 54 ALA B CA 1
ATOM 1338 C C . ALA B 1 54 ? 3.633 -13.297 2.047 1 98.88 54 ALA B C 1
ATOM 1340 O O . ALA B 1 54 ? 4.32 -14.305 1.895 1 98.88 54 ALA B O 1
ATOM 1341 N N . ILE B 1 55 ? 2.348 -13.344 2.168 1 98.88 55 ILE B N 1
ATOM 1342 C CA . ILE B 1 55 ? 1.598 -14.594 2.066 1 98.88 55 ILE B CA 1
ATOM 1343 C C . ILE B 1 55 ? 1.79 -15.195 0.677 1 98.88 55 ILE B C 1
ATOM 1345 O O . ILE B 1 55 ? 2.039 -16.391 0.546 1 98.88 55 ILE B O 1
ATOM 1349 N N . ILE B 1 56 ? 1.749 -14.398 -0.299 1 98.88 56 ILE B N 1
ATOM 1350 C CA . ILE B 1 56 ? 1.891 -14.852 -1.679 1 98.88 56 ILE B CA 1
ATOM 1351 C C . ILE B 1 56 ? 3.318 -15.336 -1.918 1 98.88 56 ILE B C 1
ATOM 1353 O O . ILE B 1 56 ? 3.527 -16.391 -2.527 1 98.88 56 ILE B O 1
ATOM 1357 N N . LEU B 1 57 ? 4.297 -14.633 -1.416 1 98.81 57 LEU B N 1
ATOM 1358 C CA . LEU B 1 57 ? 5.688 -15.047 -1.554 1 98.81 57 LEU B CA 1
ATOM 1359 C C . LEU B 1 57 ? 5.934 -16.375 -0.856 1 98.81 57 LEU B C 1
ATOM 1361 O O . LEU B 1 57 ? 6.668 -17.219 -1.368 1 98.81 57 LEU B O 1
ATOM 1365 N N . TYR B 1 58 ? 5.371 -16.5 0.29 1 98.25 58 TYR B N 1
ATOM 1366 C CA . TYR B 1 58 ? 5.496 -17.766 1.012 1 98.25 58 TYR B CA 1
ATOM 1367 C C . TYR B 1 58 ? 4.957 -18.922 0.182 1 98.25 58 TYR B C 1
ATOM 1369 O O . TYR B 1 58 ? 5.609 -19.969 0.065 1 98.25 58 TYR B O 1
ATOM 1377 N N . ALA B 1 59 ? 3.828 -18.781 -0.369 1 98.25 59 ALA B N 1
ATOM 1378 C CA . ALA B 1 59 ? 3.225 -19.828 -1.186 1 98.25 59 ALA B CA 1
ATOM 1379 C C . ALA B 1 59 ? 4.059 -20.109 -2.436 1 98.25 59 ALA B C 1
ATOM 1381 O O . ALA B 1 59 ? 4.207 -21.25 -2.854 1 98.25 59 ALA B O 1
ATOM 1382 N N . ALA B 1 60 ? 4.566 -19.078 -3.051 1 98.06 60 ALA B N 1
A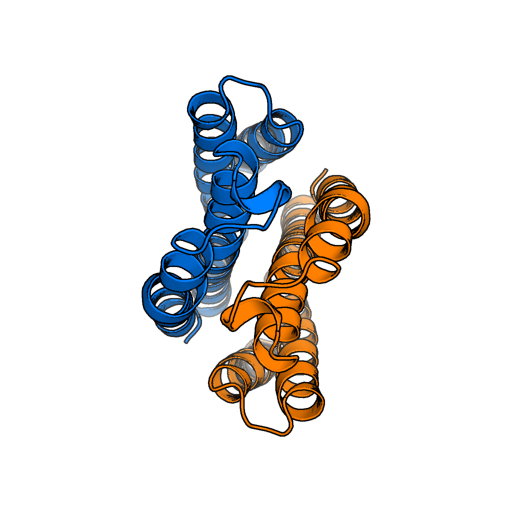TOM 1383 C CA . ALA B 1 60 ? 5.398 -19.25 -4.242 1 98.06 60 ALA B CA 1
ATOM 1384 C C . ALA B 1 60 ? 6.621 -20.109 -3.941 1 98.06 60 ALA B C 1
ATOM 1386 O O . ALA B 1 60 ? 7.082 -20.859 -4.801 1 98.06 60 ALA B O 1
ATOM 1387 N N . THR B 1 61 ? 7.094 -19.984 -2.762 1 96.44 61 THR B N 1
ATOM 1388 C CA . THR B 1 61 ? 8.32 -20.672 -2.383 1 96.44 61 THR B CA 1
ATOM 1389 C C . THR B 1 61 ? 8.023 -22.078 -1.891 1 96.44 61 THR B C 1
ATOM 1391 O O . THR B 1 61 ? 8.703 -23.031 -2.268 1 96.44 61 THR B O 1
ATOM 1394 N N . PHE B 1 62 ? 6.949 -22.266 -1.12 1 96.31 62 PHE B N 1
ATOM 1395 C CA . PHE B 1 62 ? 6.836 -23.5 -0.363 1 96.31 62 PHE B CA 1
ATOM 1396 C C . PHE B 1 62 ? 5.625 -24.312 -0.821 1 96.31 62 PHE B C 1
ATOM 1398 O O . PHE B 1 62 ? 5.52 -25.5 -0.526 1 96.31 62 PHE B O 1
ATOM 1405 N N . GLN B 1 63 ? 4.715 -23.688 -1.51 1 96.81 63 GLN B N 1
ATOM 1406 C CA . GLN B 1 63 ? 3.494 -24.344 -1.958 1 96.81 63 GLN B CA 1
ATOM 1407 C C . GLN B 1 63 ? 3.139 -23.938 -3.385 1 96.81 63 GLN B C 1
ATOM 1409 O O . GLN B 1 63 ? 2.01 -23.516 -3.652 1 96.81 63 GLN B O 1
ATOM 1414 N N . PRO B 1 64 ? 4.039 -24.141 -4.328 1 94.38 64 PRO B N 1
ATOM 1415 C CA . PRO B 1 64 ? 3.82 -23.656 -5.691 1 94.38 64 PRO B CA 1
ATOM 1416 C C . PRO B 1 64 ? 2.596 -24.281 -6.355 1 94.38 64 PRO B C 1
ATOM 1418 O O . PRO B 1 64 ? 1.957 -23.656 -7.199 1 94.38 64 PRO B O 1
ATOM 1421 N N . THR B 1 65 ? 2.195 -25.516 -6.012 1 95 65 THR B N 1
ATOM 1422 C CA . THR B 1 65 ? 1.058 -26.172 -6.629 1 95 65 THR B CA 1
ATOM 1423 C C . THR B 1 65 ? -0.25 -25.5 -6.242 1 95 65 THR B C 1
ATOM 1425 O O . THR B 1 65 ? -1.247 -25.594 -6.957 1 95 65 THR B O 1
ATOM 1428 N N . ASN B 1 66 ? -0.229 -24.75 -5.09 1 97 66 ASN B N 1
ATOM 1429 C CA . ASN B 1 66 ? -1.422 -24.078 -4.586 1 97 66 ASN B CA 1
ATOM 1430 C C . ASN B 1 66 ? -1.324 -22.562 -4.75 1 97 66 ASN B C 1
ATOM 1432 O O . ASN B 1 66 ? -2.146 -21.812 -4.211 1 97 66 ASN B O 1
ATOM 1436 N N . LEU B 1 67 ? -0.375 -22.109 -5.488 1 98.25 67 LEU B N 1
ATOM 1437 C CA . LEU B 1 67 ? -0.048 -20.688 -5.516 1 98.25 67 LEU B CA 1
ATOM 1438 C C . LEU B 1 67 ? -1.21 -19.875 -6.078 1 98.25 67 LEU B C 1
ATOM 1440 O O . LEU B 1 67 ? -1.579 -18.844 -5.512 1 98.25 67 LEU B O 1
ATOM 1444 N N . ALA B 1 68 ? -1.76 -20.297 -7.168 1 98.38 68 ALA B N 1
ATOM 1445 C CA . ALA B 1 68 ? -2.873 -19.562 -7.75 1 98.38 68 ALA B CA 1
ATOM 1446 C C . ALA B 1 68 ? -4.027 -19.438 -6.758 1 98.38 68 ALA B C 1
ATOM 1448 O O . ALA B 1 68 ? -4.609 -18.359 -6.602 1 98.38 68 ALA B O 1
ATOM 1449 N N . LYS B 1 69 ? -4.328 -20.531 -6.109 1 98.31 69 LYS B N 1
ATOM 1450 C CA . LYS B 1 69 ? -5.383 -20.531 -5.102 1 98.31 69 LYS B CA 1
ATOM 1451 C C . LYS B 1 69 ? -5.07 -19.531 -3.986 1 98.31 69 LYS B C 1
ATOM 1453 O O . LYS B 1 69 ? -5.949 -18.781 -3.555 1 98.31 69 LYS B O 1
ATOM 1458 N N . VAL B 1 70 ? -3.857 -19.5 -3.518 1 98.62 70 VAL B N 1
ATOM 1459 C CA . VAL B 1 70 ? -3.434 -18.609 -2.443 1 98.62 70 VAL B CA 1
ATOM 1460 C C . VAL B 1 70 ? -3.547 -17.156 -2.902 1 98.62 70 VAL B C 1
ATOM 1462 O O . VAL B 1 70 ? -3.988 -16.281 -2.143 1 98.62 70 VAL B O 1
ATOM 1465 N N . VAL B 1 71 ? -3.172 -16.844 -4.137 1 98.88 71 VAL B N 1
ATOM 1466 C CA . VAL B 1 71 ? -3.27 -15.492 -4.676 1 98.88 71 VAL B CA 1
ATOM 1467 C C . VAL B 1 71 ? -4.727 -15.031 -4.672 1 98.88 71 VAL B C 1
ATOM 1469 O O . VAL B 1 71 ? -5.051 -13.977 -4.129 1 98.88 71 VAL B O 1
ATOM 1472 N N . PHE B 1 72 ? -5.609 -15.836 -5.23 1 98.88 72 PHE B N 1
ATOM 1473 C CA . PHE B 1 72 ? -7.012 -15.453 -5.336 1 98.88 72 PHE B CA 1
ATOM 1474 C C . PHE B 1 72 ? -7.641 -15.305 -3.955 1 98.88 72 PHE B C 1
ATOM 1476 O O . PHE B 1 72 ? -8.383 -14.352 -3.707 1 98.88 72 PHE B O 1
ATOM 1483 N N . LEU B 1 73 ? -7.328 -16.203 -3.062 1 98.75 73 LEU B N 1
ATOM 1484 C CA . LEU B 1 73 ? -7.934 -16.188 -1.735 1 98.75 73 LEU B CA 1
ATOM 1485 C C . LEU B 1 73 ? -7.418 -15.016 -0.915 1 98.75 73 LEU B C 1
ATOM 1487 O O . LEU B 1 73 ? -8.203 -14.32 -0.258 1 98.75 73 LEU B O 1
ATOM 1491 N N . SER B 1 74 ? -6.105 -14.742 -0.892 1 98.81 74 SER B N 1
ATOM 1492 C CA . SER B 1 74 ? -5.535 -13.672 -0.076 1 98.81 74 SER B CA 1
ATOM 1493 C C . SER B 1 74 ? -5.988 -12.305 -0.567 1 98.81 74 SER B C 1
ATOM 1495 O O . SER B 1 74 ? -6.383 -11.453 0.232 1 98.81 74 SER B O 1
ATOM 1497 N N . VAL B 1 75 ? -5.949 -12.086 -1.893 1 98.88 75 VAL B N 1
ATOM 1498 C CA . VAL B 1 75 ? -6.434 -10.828 -2.443 1 98.88 75 VAL B CA 1
ATOM 1499 C C . VAL B 1 75 ? -7.945 -10.727 -2.254 1 98.88 75 VAL B C 1
ATOM 1501 O O . VAL B 1 75 ? -8.461 -9.68 -1.86 1 98.88 75 VAL B O 1
ATOM 1504 N N . GLY B 1 76 ? -8.625 -11.805 -2.543 1 98.88 76 GLY B N 1
ATOM 1505 C CA . GLY B 1 76 ? -10.078 -11.812 -2.449 1 98.88 76 GLY B CA 1
ATOM 1506 C C . GLY B 1 76 ? -10.586 -11.461 -1.063 1 98.88 76 GLY B C 1
ATOM 1507 O O . GLY B 1 76 ? -11.398 -10.547 -0.909 1 98.88 76 GLY B O 1
ATOM 1508 N N . ILE B 1 77 ? -10.141 -12.133 -0.056 1 98.81 77 ILE B N 1
ATOM 1509 C CA . ILE B 1 77 ? -10.602 -11.922 1.312 1 98.81 77 ILE B CA 1
ATOM 1510 C C . ILE B 1 77 ? -10.195 -10.523 1.786 1 98.81 77 ILE B C 1
ATOM 1512 O O . ILE B 1 77 ? -11.016 -9.789 2.334 1 98.81 77 ILE B O 1
ATOM 1516 N N . SER B 1 78 ? -9.008 -10.148 1.582 1 98.94 78 SER B N 1
ATOM 1517 C CA . SER B 1 78 ? -8.508 -8.883 2.1 1 98.94 78 SER B CA 1
ATOM 1518 C C . SER B 1 78 ? -9.203 -7.699 1.435 1 98.94 78 SER B C 1
ATOM 1520 O O . SER B 1 78 ? -9.641 -6.77 2.113 1 98.94 78 SER B O 1
ATOM 1522 N N . PHE B 1 79 ? -9.359 -7.762 0.102 1 98.94 79 PHE B N 1
ATOM 1523 C CA . PHE B 1 79 ? -9.938 -6.613 -0.583 1 98.94 79 PHE B CA 1
ATOM 1524 C C . PHE B 1 79 ? -11.445 -6.551 -0.353 1 98.94 79 PHE B C 1
ATOM 1526 O O . PHE B 1 79 ? -12.031 -5.469 -0.353 1 98.94 79 PHE B O 1
ATOM 1533 N N . THR B 1 80 ? -12.109 -7.688 -0.162 1 98.94 80 THR B N 1
ATOM 1534 C CA . THR B 1 80 ? -13.5 -7.645 0.271 1 98.94 80 THR B CA 1
ATOM 1535 C C . THR B 1 80 ? -13.625 -6.953 1.625 1 98.94 80 THR B C 1
ATOM 1537 O O . THR B 1 80 ? -14.438 -6.047 1.791 1 98.94 80 THR B O 1
ATOM 1540 N N . ALA B 1 81 ? -12.797 -7.332 2.59 1 98.88 81 ALA B N 1
ATOM 1541 C CA . ALA B 1 81 ? -12.812 -6.719 3.916 1 98.88 81 ALA B CA 1
ATOM 1542 C C . ALA B 1 81 ? -12.469 -5.234 3.84 1 98.88 81 ALA B C 1
ATOM 1544 O O . ALA B 1 81 ? -13.117 -4.41 4.488 1 98.88 81 ALA B O 1
ATOM 1545 N N . ILE B 1 82 ? -11.508 -4.875 3.086 1 98.88 82 ILE B N 1
ATOM 1546 C CA . ILE B 1 82 ? -11.062 -3.494 2.926 1 98.88 82 ILE B CA 1
ATOM 1547 C C . ILE B 1 82 ? -12.18 -2.658 2.307 1 98.88 82 ILE B C 1
ATOM 1549 O O . ILE B 1 82 ? -12.445 -1.539 2.752 1 98.88 82 ILE B O 1
ATOM 1553 N N . GLY B 1 83 ? -12.758 -3.203 1.209 1 98.81 83 GLY B N 1
ATOM 1554 C CA . GLY B 1 83 ? -13.859 -2.502 0.575 1 98.81 83 GLY B CA 1
ATOM 1555 C C . GLY B 1 83 ? -15.039 -2.277 1.506 1 98.81 83 GLY B C 1
ATOM 1556 O O . GLY B 1 83 ? -15.609 -1.188 1.536 1 98.81 83 GLY B O 1
ATOM 1557 N N . VAL B 1 84 ? -15.391 -3.285 2.283 1 98.88 84 VAL B N 1
ATOM 1558 C CA . VAL B 1 84 ? -16.484 -3.172 3.248 1 98.88 84 VAL B CA 1
ATOM 1559 C C . VAL B 1 84 ? -16.109 -2.162 4.332 1 98.88 84 VAL B C 1
ATOM 1561 O O . VAL B 1 84 ? -16.922 -1.317 4.707 1 98.88 84 VAL B O 1
ATOM 1564 N N . PHE B 1 85 ? -14.969 -2.281 4.867 1 98.81 85 PHE B N 1
ATOM 1565 C CA . PHE B 1 85 ? -14.492 -1.328 5.867 1 98.81 85 PHE B CA 1
ATOM 1566 C C . PHE B 1 85 ? -14.578 0.099 5.34 1 98.81 85 PHE B C 1
ATOM 1568 O O . PHE B 1 85 ? -15.062 0.995 6.035 1 98.81 85 PHE B O 1
ATOM 1575 N N . ASP B 1 86 ? -14.062 0.318 4.148 1 98.69 86 ASP B N 1
ATOM 1576 C CA . ASP B 1 86 ? -14.102 1.642 3.533 1 98.69 86 ASP B CA 1
ATOM 1577 C C . ASP B 1 86 ? -15.531 2.146 3.393 1 98.69 86 ASP B C 1
ATOM 1579 O O . ASP B 1 86 ? -15.828 3.299 3.719 1 98.69 86 ASP B O 1
ATOM 1583 N N . LEU B 1 87 ? -16.406 1.299 2.904 1 98.69 87 LEU B N 1
ATOM 1584 C CA . LEU B 1 87 ? -17.812 1.639 2.738 1 98.69 87 LEU B CA 1
ATOM 1585 C C . LEU B 1 87 ? -18.438 2.045 4.07 1 98.69 87 LEU B C 1
ATOM 1587 O O . LEU B 1 87 ? -19.078 3.094 4.168 1 98.69 87 LEU B O 1
ATOM 1591 N N . VAL B 1 88 ? -18.234 1.307 5.066 1 98.56 88 VAL B N 1
ATOM 1592 C CA . VAL B 1 88 ? -18.875 1.507 6.363 1 98.56 88 VAL B CA 1
ATOM 1593 C C . VAL B 1 88 ? -18.234 2.693 7.078 1 98.56 88 VAL B C 1
ATOM 1595 O O . VAL B 1 88 ? -18.938 3.605 7.527 1 98.56 88 VAL B O 1
ATOM 1598 N N . ALA B 1 89 ? -16.938 2.762 7.141 1 97.69 89 ALA B N 1
ATOM 1599 C CA . ALA B 1 89 ? -16.219 3.801 7.867 1 97.69 89 ALA B CA 1
ATOM 1600 C C . ALA B 1 89 ? -16.438 5.172 7.238 1 97.69 89 ALA B C 1
ATOM 1602 O O . ALA B 1 89 ? -16.469 6.188 7.941 1 97.69 89 ALA B O 1
ATOM 1603 N N . SER B 1 90 ? -16.609 5.238 5.93 1 98 90 SER B N 1
ATOM 1604 C CA . SER B 1 90 ? -16.797 6.516 5.242 1 98 90 SER B CA 1
ATOM 1605 C C . SER B 1 90 ? -18.266 6.836 5.043 1 98 90 SER B C 1
ATOM 1607 O O . SER B 1 90 ? -18.609 7.898 4.523 1 98 90 SER B O 1
ATOM 1609 N N . LYS B 1 91 ? -19.094 5.836 5.434 1 97.88 91 LYS B N 1
ATOM 1610 C CA . LYS B 1 91 ? -20.531 5.938 5.18 1 97.88 91 LYS B CA 1
ATOM 1611 C C . LYS B 1 91 ? -20.812 6.148 3.697 1 97.88 91 LYS B C 1
ATOM 1613 O O . LYS B 1 91 ? -21.688 6.938 3.332 1 97.88 91 LYS B O 1
ATOM 1618 N N . GLY B 1 92 ? -19.984 5.5 2.883 1 97.5 92 GLY B N 1
ATOM 1619 C CA . GLY B 1 92 ? -20.172 5.516 1.439 1 97.5 92 GLY B CA 1
ATOM 1620 C C . GLY B 1 92 ? -19.625 6.77 0.783 1 97.5 92 GLY B C 1
ATOM 1621 O O . GLY B 1 92 ? -19.812 6.977 -0.419 1 97.5 92 GLY B O 1
ATOM 1622 N N . LYS B 1 93 ? -18.938 7.656 1.486 1 97.81 93 LYS B N 1
ATOM 1623 C CA . LYS B 1 93 ? -18.5 8.953 0.972 1 97.81 93 LYS B CA 1
ATOM 1624 C C . LYS B 1 93 ? -17.156 8.844 0.26 1 97.81 93 LYS B C 1
ATOM 1626 O O . LYS B 1 93 ? -16.797 9.711 -0.538 1 97.81 93 LYS B O 1
ATOM 1631 N N . HIS B 1 94 ? -16.359 7.918 0.625 1 98.06 94 HIS B N 1
ATOM 1632 C CA . HIS B 1 94 ? -15.094 7.711 -0.074 1 98.06 94 HIS B CA 1
ATOM 1633 C C . HIS B 1 94 ? -15.312 7.02 -1.415 1 98.06 94 HIS B C 1
ATOM 1635 O O . HIS B 1 94 ? -15.938 5.957 -1.474 1 98.06 94 HIS B O 1
ATOM 1641 N N . ILE B 1 95 ? -14.828 7.438 -2.461 1 97.62 95 ILE B N 1
ATOM 1642 C CA . ILE B 1 95 ? -15.133 6.996 -3.818 1 97.62 95 ILE B CA 1
ATOM 1643 C C . ILE B 1 95 ? -14.477 5.641 -4.082 1 97.62 95 ILE B C 1
ATOM 1645 O O . ILE B 1 95 ? -14.891 4.914 -4.984 1 97.62 95 ILE B O 1
ATOM 1649 N N . GLY B 1 96 ? -13.508 5.254 -3.314 1 97.62 96 GLY B N 1
ATOM 1650 C CA . GLY B 1 96 ? -12.695 4.082 -3.598 1 97.62 96 GLY B CA 1
ATOM 1651 C C . GLY B 1 96 ? -13.352 2.781 -3.18 1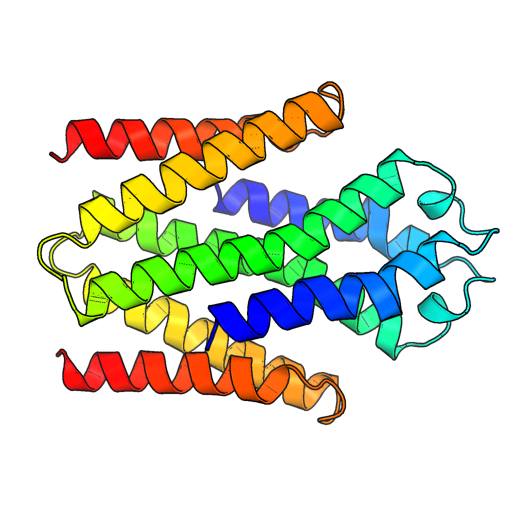 97.62 96 GLY B C 1
ATOM 1652 O O . GLY B 1 96 ? -12.969 1.708 -3.654 1 97.62 96 GLY B O 1
ATOM 1653 N N . TRP B 1 97 ? -14.414 2.803 -2.379 1 98.31 97 TRP B N 1
ATOM 1654 C CA . TRP B 1 97 ? -14.922 1.585 -1.752 1 98.31 97 TRP B CA 1
ATOM 1655 C C . TRP B 1 97 ? -15.469 0.619 -2.799 1 98.31 97 TRP B C 1
ATOM 1657 O O . TRP B 1 97 ? -15.281 -0.595 -2.691 1 98.31 97 TRP B O 1
ATOM 1667 N N . 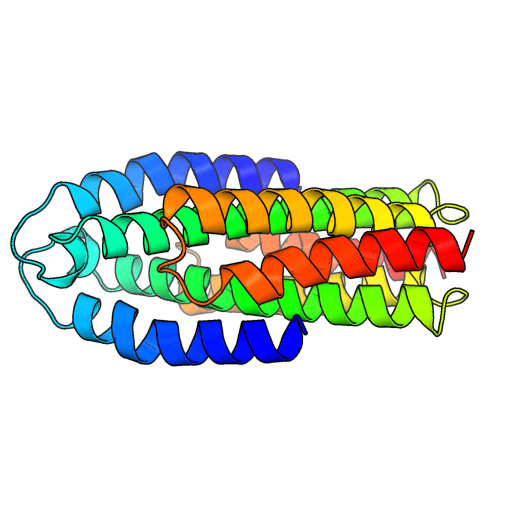PRO B 1 98 ? -16.094 1.036 -3.93 1 98.56 98 PRO B N 1
ATOM 1668 C CA . PRO B 1 98 ? -16.609 0.053 -4.875 1 98.56 98 PRO B CA 1
ATOM 1669 C C . PRO B 1 98 ? -15.516 -0.733 -5.586 1 98.56 98 PRO B C 1
ATOM 1671 O O . PRO B 1 98 ? -15.625 -1.953 -5.734 1 98.56 98 PRO B O 1
ATOM 1674 N N . SER B 1 99 ? -14.539 -0.017 -6.027 1 98.56 99 SER B N 1
ATOM 1675 C CA . SER B 1 99 ? -13.461 -0.682 -6.75 1 98.56 99 SER B CA 1
ATOM 1676 C C . SER B 1 99 ? -12.711 -1.664 -5.852 1 98.56 99 SER B C 1
ATOM 1678 O O . SER B 1 99 ? -12.352 -2.758 -6.285 1 98.56 99 SER B O 1
ATOM 1680 N N . LEU B 1 100 ? -12.484 -1.28 -4.598 1 98.81 100 LEU B N 1
ATOM 1681 C CA . LEU B 1 100 ? -11.812 -2.16 -3.65 1 98.81 100 LEU B CA 1
ATOM 1682 C C . LEU B 1 100 ? -12.648 -3.402 -3.367 1 98.81 100 LEU B C 1
ATOM 1684 O O . LEU B 1 100 ? -12.141 -4.523 -3.416 1 98.81 100 LEU B O 1
ATOM 1688 N N . LEU B 1 101 ? -13.891 -3.158 -3.133 1 98.88 101 LEU B N 1
ATOM 1689 C CA . LEU B 1 101 ? -14.82 -4.25 -2.84 1 98.88 101 LEU B CA 1
ATOM 1690 C C . LEU B 1 101 ? -14.945 -5.188 -4.035 1 98.88 101 LEU B C 1
ATOM 1692 O O . LEU B 1 101 ? -14.875 -6.406 -3.885 1 98.88 101 LEU B O 1
ATOM 1696 N N . LEU B 1 102 ? -15.094 -4.645 -5.215 1 98.81 102 LEU B N 1
ATOM 1697 C CA . LEU B 1 102 ? -15.273 -5.453 -6.418 1 98.81 102 LEU B CA 1
ATOM 1698 C C . LEU B 1 102 ? -14.008 -6.238 -6.738 1 98.81 102 LEU B C 1
ATOM 1700 O O . LEU B 1 102 ? -14.078 -7.359 -7.25 1 98.81 102 LEU B O 1
ATOM 1704 N N . THR B 1 103 ? -12.852 -5.648 -6.496 1 98.81 103 THR B N 1
ATOM 1705 C CA . THR B 1 103 ? -11.609 -6.398 -6.656 1 98.81 103 THR B CA 1
ATOM 1706 C C . THR B 1 103 ? -11.633 -7.676 -5.82 1 98.81 103 THR B C 1
ATOM 1708 O O . THR B 1 103 ? -11.266 -8.75 -6.301 1 98.81 103 THR B O 1
ATOM 1711 N N . GLY B 1 104 ? -12.031 -7.5 -4.547 1 98.88 104 GLY B N 1
ATOM 1712 C CA . GLY B 1 104 ? -12.117 -8.672 -3.691 1 98.88 104 GLY B CA 1
ATOM 1713 C C . GLY B 1 104 ? -13.109 -9.711 -4.191 1 98.88 104 GLY B C 1
ATOM 1714 O O . GLY B 1 104 ? -12.781 -10.891 -4.285 1 98.88 104 GLY B O 1
ATOM 1715 N N . ILE B 1 105 ? -14.273 -9.281 -4.551 1 98.69 105 ILE B N 1
ATOM 1716 C CA . ILE B 1 105 ? -15.344 -10.164 -4.996 1 98.69 105 ILE B CA 1
ATOM 1717 C C . ILE B 1 105 ? -14.93 -10.875 -6.285 1 98.69 105 ILE B C 1
ATOM 1719 O O . ILE B 1 105 ? -15.117 -12.086 -6.422 1 98.69 105 ILE B O 1
ATOM 1723 N N . PHE B 1 106 ? -14.352 -10.195 -7.227 1 98.5 106 PHE B N 1
ATOM 1724 C CA . PHE B 1 106 ? -13.953 -10.789 -8.492 1 98.5 106 PHE B CA 1
ATOM 1725 C C . PHE B 1 106 ? -12.797 -11.758 -8.297 1 98.5 106 PHE B C 1
ATOM 1727 O O . PHE B 1 106 ? -12.711 -12.773 -9 1 98.5 106 PHE B O 1
ATOM 1734 N N . SER B 1 107 ? -11.914 -11.43 -7.387 1 98.62 107 SER B N 1
ATOM 1735 C CA . SER B 1 107 ? -10.836 -12.367 -7.086 1 98.62 107 SER B CA 1
ATOM 1736 C C . SER B 1 107 ? -11.383 -13.672 -6.512 1 98.62 107 SER B C 1
ATOM 1738 O O . SER B 1 107 ? -10.945 -14.758 -6.902 1 98.62 107 SER B O 1
ATOM 1740 N N . LEU B 1 108 ? -12.336 -13.586 -5.641 1 98.31 108 LEU B N 1
ATOM 1741 C CA . LEU B 1 108 ? -12.953 -14.781 -5.078 1 98.31 108 LEU B CA 1
ATOM 1742 C C . LEU B 1 108 ? -13.719 -15.555 -6.152 1 98.31 108 LEU B C 1
ATOM 1744 O O . LEU B 1 108 ? -13.703 -16.781 -6.172 1 98.31 108 LEU B O 1
ATOM 1748 N N . ALA B 1 109 ? -14.367 -14.852 -7.031 1 97.62 109 ALA B N 1
ATOM 1749 C CA . ALA B 1 109 ? -15.07 -15.492 -8.141 1 97.62 109 ALA B CA 1
ATOM 1750 C C . ALA B 1 109 ? -14.102 -16.234 -9.055 1 97.62 109 ALA B C 1
ATOM 1752 O O . ALA B 1 109 ? -14.398 -17.328 -9.539 1 97.62 109 ALA B O 1
ATOM 1753 N N . ALA B 1 110 ? -13 -15.57 -9.297 1 96.38 110 ALA B N 1
ATOM 1754 C CA . ALA B 1 110 ? -11.977 -16.188 -10.125 1 96.38 110 ALA B CA 1
ATOM 1755 C C . ALA B 1 110 ? -11.484 -17.5 -9.516 1 96.38 110 ALA B C 1
ATOM 1757 O O . ALA B 1 110 ? -11.164 -18.453 -10.234 1 96.38 110 ALA B O 1
ATOM 1758 N N . LEU B 1 111 ? -11.375 -17.516 -8.203 1 93.81 111 LEU B N 1
ATOM 1759 C CA . LEU B 1 111 ? -11 -18.734 -7.496 1 93.81 111 LEU B CA 1
ATOM 1760 C C . LEU B 1 111 ? -11.969 -19.875 -7.816 1 93.81 111 LEU B C 1
ATOM 1762 O O . LEU B 1 111 ? -11.555 -21 -8.055 1 93.81 111 LEU B O 1
ATOM 1766 N N . MET B 1 112 ? -13.227 -19.562 -7.914 1 90.31 112 MET B N 1
ATOM 1767 C CA . MET B 1 112 ? -14.266 -20.547 -8.172 1 90.31 112 MET B CA 1
ATOM 1768 C C . MET B 1 112 ? -14.203 -21.047 -9.609 1 90.31 112 MET B C 1
ATOM 1770 O O . MET B 1 112 ? -14.516 -22.203 -9.891 1 90.31 112 MET B O 1
ATOM 1774 N N . TRP B 1 113 ? -13.734 -20.25 -10.445 1 85.12 113 TRP B N 1
ATOM 1775 C CA . TRP B 1 113 ? -13.695 -20.562 -11.867 1 85.12 113 TRP B CA 1
ATOM 1776 C C . TRP B 1 113 ? -12.445 -21.375 -12.211 1 85.12 113 TRP B C 1
ATOM 1778 O O . TRP B 1 113 ? -12.445 -22.141 -13.18 1 85.12 113 TRP B O 1
ATOM 1788 N N . ASN B 1 114 ? -11.422 -21.156 -11.492 1 76.56 114 ASN B N 1
ATOM 1789 C CA . ASN B 1 114 ? -10.148 -21.797 -11.789 1 76.56 114 ASN B CA 1
ATOM 1790 C C . ASN B 1 114 ? -9.938 -23.047 -10.922 1 76.56 114 ASN B C 1
ATOM 1792 O O . ASN B 1 114 ? -8.922 -23.734 -11.055 1 76.56 114 ASN B O 1
ATOM 1796 N N . THR B 1 115 ? -10.711 -23.266 -9.93 1 64.56 115 THR B N 1
ATOM 1797 C CA . THR B 1 115 ? -10.711 -24.516 -9.195 1 64.56 115 THR B CA 1
ATOM 1798 C C . THR B 1 115 ? -11.812 -25.438 -9.711 1 64.56 115 THR B C 1
ATOM 1800 O O . THR B 1 115 ? -12.859 -24.969 -10.164 1 64.56 115 THR B O 1
#

Radius of gyration: 17.96 Å; Cα contacts (8 Å, |Δi|>4): 305; chains: 2; bounding box: 40×52×35 Å

Secondary structure (DSSP, 8-state):
-HHHHHHHHHHHHIIIIIHHHHT----HHHHSHHHHHHHHHHHHHHHHHHHHHHHHHHHHHH-GGGHHHHHHHHHHHHHHHHHHHHHHHTTT-STTHHHHHHHHHHHHHHHHHH-/-HHHHHHHHHHHHIIIIIHHHHT----HHHHSHHHHHHHHHHHHHHHHHHHHHHHHHHHHHH-GGGHHHHHHHHHHHHHHHHHHHHHHHTTT-STTHHHHHHHHHHHHHHHHHH-

pLDDT: mean 97.2, std 4.16, range [63.94, 98.94]

Solvent-accessible surface area (backbone atoms only — not comparable to full-atom values): 11614 Å² total; per-residue (Å²): 108,44,52,60,50,19,52,48,50,40,51,51,41,43,64,73,46,46,50,61,48,58,70,47,63,74,38,76,52,58,69,35,68,64,52,44,48,52,53,52,50,48,56,43,45,39,26,52,51,33,39,48,51,43,55,43,52,48,27,44,72,76,36,58,94,48,27,55,58,49,46,23,48,50,49,9,54,51,27,32,51,49,10,50,49,41,28,61,78,46,71,62,68,52,82,60,21,62,63,37,25,47,51,5,51,51,27,44,50,47,43,61,70,75,96,108,44,51,61,51,20,52,49,51,40,52,51,41,44,65,71,47,47,50,64,48,58,71,46,64,73,38,76,53,56,69,35,68,64,49,44,50,53,54,53,49,48,59,43,46,39,26,51,51,33,39,49,50,42,55,42,51,49,27,43,72,75,36,57,94,48,28,54,56,49,45,23,48,51,49,10,54,50,26,32,52,49,11,50,48,41,30,60,76,47,70,61,67,53,83,60,21,62,62,36,24,47,51,5,51,50,28,44,50,47,42,60,70,76,95

Foldseek 3Di:
DLLVVLVCQLPVCVPPPLPVVLPDDDDPLSVDPVSSVVVNLVSNVVSLVSVLVVQLVVCVPPPVVCNLVSNLQSLQVVLLVSLVCCCVVVVNPDPCSVVSNVSNVVSVVVSVVVD/DLLVVLVCQLPVCVPPPLVVVLPDDDDPLSVDPVSSVVVNLVSNVVSLVSVLVVQLVVCVPPPVVCNLVSNLQSLQVVLLVSLVCCCVVVVNPDPCSVVSNVSNVVSVVVSVVVD

Organism: NCBI:txid391626

Nearest PDB structures (foldseek):
  8s5z-assembly1_A  TM=3.886E-01  e=6.435E+00  Homo sapiens
  8s5z-assembly1_A  TM=3.864E-01  e=6.409E+00  Homo sapiens